Protein AF-A0A821JH20-F1 (afdb_monomer_lite)

pLDDT: mean 72.71, std 26.84, range [25.08, 98.56]

Sequence (263 aa):
MSEASHIVLSDMNLFISTYPSYTRKHRQYIVHVQWFWECLCLMGKADESIYTVNLASNQSTTSDSSLLLQSPSTHSESPLLDSSINTTVKRKRRQKHSYINEQQIDPIQNSKRFNSSMNENENLSDENIIVEKSQNIKKDNKYLIGMELRETERNYVTMLSNIIRIFKTEMEKDDRRNGPILTKVESTQIFGNIEEIYHLHLLIAEQLDRAITEDECIGSVFLTNSVELLRVYQPYTKFYDKTIEAVHTLEKNNSRFYAYLKV

Radius of gyration: 29.81 Å; chains: 1; bounding box: 54×60×84 Å

Organism: NCBI:txid392032

Structure (mmCIF, N/CA/C/O backbone):
data_AF-A0A821JH20-F1
#
_entry.id   AF-A0A821JH20-F1
#
loop_
_atom_site.group_PDB
_atom_site.id
_atom_site.type_symbol
_atom_site.label_atom_id
_atom_site.label_alt_id
_atom_site.label_comp_id
_atom_site.label_asym_id
_atom_site.label_entity_id
_atom_site.label_seq_id
_atom_site.pdbx_PDB_ins_code
_atom_site.Cartn_x
_atom_site.Cartn_y
_atom_site.Cartn_z
_atom_site.occupancy
_atom_site.B_iso_or_equiv
_atom_site.auth_seq_id
_atom_site.auth_comp_id
_atom_site.auth_asym_id
_atom_site.auth_atom_id
_atom_site.pdbx_PDB_model_num
ATOM 1 N N . MET A 1 1 ? 29.660 9.691 -36.224 1.00 44.94 1 MET A N 1
ATOM 2 C CA . MET A 1 1 ? 29.263 9.590 -34.803 1.00 44.94 1 MET A CA 1
ATOM 3 C C . MET A 1 1 ? 27.749 9.665 -34.763 1.00 44.94 1 MET A C 1
ATOM 5 O O . MET A 1 1 ? 27.212 10.615 -35.313 1.00 44.94 1 MET A O 1
ATOM 9 N N . SER A 1 2 ? 27.062 8.644 -34.249 1.00 51.59 2 SER A N 1
ATOM 10 C CA . SER A 1 2 ? 25.598 8.653 -34.147 1.00 51.59 2 SER A CA 1
ATOM 11 C C . SER A 1 2 ? 25.166 9.758 -33.186 1.00 51.59 2 SER A C 1
ATOM 13 O O . SER A 1 2 ? 25.549 9.738 -32.016 1.00 51.59 2 SER A O 1
ATOM 15 N N . GLU A 1 3 ? 24.415 10.740 -33.673 1.00 77.62 3 GLU A N 1
ATOM 16 C CA . GLU A 1 3 ? 23.862 11.782 -32.811 1.00 77.62 3 GLU A CA 1
ATOM 17 C C . GLU A 1 3 ? 22.754 11.192 -31.927 1.00 77.62 3 GLU A C 1
ATOM 19 O O . GLU A 1 3 ? 21.918 10.419 -32.398 1.00 77.62 3 GLU A O 1
ATOM 24 N N . ALA A 1 4 ? 22.762 11.522 -30.633 1.00 81.81 4 ALA A N 1
ATOM 25 C CA . ALA A 1 4 ? 21.738 11.068 -29.696 1.00 81.81 4 ALA A CA 1
ATOM 26 C C . ALA A 1 4 ? 20.380 11.689 -30.054 1.00 81.81 4 ALA A C 1
ATOM 28 O O . ALA A 1 4 ? 20.291 12.908 -30.216 1.00 81.81 4 ALA A O 1
ATOM 29 N N . SER A 1 5 ? 19.338 10.860 -30.158 1.00 86.69 5 SER A N 1
ATOM 30 C CA . SER A 1 5 ? 17.975 11.288 -30.505 1.00 86.69 5 SER A CA 1
ATOM 31 C C . SER A 1 5 ? 17.181 11.823 -29.308 1.00 86.69 5 SER A C 1
ATOM 33 O O . SER A 1 5 ? 16.354 12.717 -29.480 1.00 86.69 5 SER A O 1
ATOM 35 N N . HIS A 1 6 ? 17.449 11.307 -28.104 1.00 88.81 6 HIS A N 1
ATOM 36 C CA . HIS A 1 6 ? 16.759 11.676 -26.867 1.00 88.81 6 HIS A CA 1
ATOM 37 C C . HIS A 1 6 ? 17.765 12.014 -25.773 1.00 88.81 6 HIS A C 1
ATOM 39 O O . HIS A 1 6 ? 18.779 11.333 -25.610 1.00 88.81 6 HIS A O 1
ATOM 45 N N . ILE A 1 7 ? 17.446 13.046 -25.004 1.00 89.00 7 ILE A N 1
ATOM 46 C CA . ILE A 1 7 ? 18.117 13.408 -23.763 1.00 89.00 7 ILE A CA 1
ATOM 47 C C . ILE A 1 7 ? 17.068 13.332 -22.666 1.00 89.00 7 ILE A C 1
ATOM 49 O O . ILE A 1 7 ? 16.057 14.033 -22.713 1.00 89.00 7 ILE A O 1
ATOM 53 N N . VAL A 1 8 ? 17.320 12.458 -21.700 1.00 90.56 8 VAL A N 1
ATOM 54 C CA . VAL A 1 8 ? 16.418 12.183 -20.586 1.00 90.56 8 VAL A CA 1
ATOM 55 C C . VAL A 1 8 ? 16.965 12.881 -19.347 1.00 90.56 8 VAL A C 1
ATOM 57 O O . VAL A 1 8 ? 18.108 12.639 -18.961 1.00 90.56 8 VAL A O 1
ATOM 60 N N . LEU A 1 9 ? 16.168 13.759 -18.743 1.00 89.25 9 LEU A N 1
ATOM 61 C CA . LEU A 1 9 ? 16.577 14.587 -17.610 1.00 89.25 9 LEU A CA 1
ATOM 62 C C . LEU A 1 9 ? 15.761 14.255 -16.361 1.00 89.25 9 LEU A C 1
ATOM 64 O O . LEU A 1 9 ? 14.533 14.300 -16.392 1.00 89.25 9 LEU A O 1
ATOM 68 N N . SER A 1 10 ? 16.450 13.978 -15.253 1.00 86.44 10 SER A N 1
ATOM 69 C CA . SER A 1 10 ? 15.815 13.841 -13.933 1.00 86.44 10 SER A CA 1
ATOM 70 C C . SER A 1 10 ? 15.621 15.188 -13.236 1.00 86.44 10 SER A C 1
ATOM 72 O O . SER A 1 10 ? 14.650 15.368 -12.516 1.00 86.44 10 SER A O 1
ATOM 74 N N . ASP A 1 11 ? 16.541 16.133 -13.446 1.00 83.88 11 ASP A N 1
ATOM 75 C CA . ASP A 1 11 ? 16.467 17.490 -12.900 1.00 83.88 11 ASP A CA 1
ATOM 76 C C . ASP A 1 11 ? 16.938 18.489 -13.961 1.00 83.88 11 ASP A C 1
ATOM 78 O O . ASP A 1 11 ? 18.091 18.474 -14.407 1.00 83.88 11 ASP A O 1
ATOM 82 N N . MET A 1 12 ? 16.019 19.355 -14.383 1.00 80.25 12 MET A N 1
ATOM 83 C CA . MET A 1 12 ? 16.283 20.371 -15.394 1.00 80.25 12 MET A CA 1
ATOM 84 C C . MET A 1 12 ? 17.193 21.491 -14.873 1.00 80.25 12 MET A C 1
ATOM 86 O O . MET A 1 12 ? 18.070 21.951 -15.604 1.00 80.25 12 MET A O 1
ATOM 90 N N . ASN A 1 13 ? 17.044 21.900 -13.614 1.00 81.25 13 ASN A N 1
ATOM 91 C CA . ASN A 1 13 ? 17.833 22.987 -13.035 1.00 81.25 13 ASN A CA 1
ATOM 92 C C . ASN A 1 13 ? 19.300 22.571 -12.889 1.00 81.25 13 ASN A C 1
ATOM 94 O O . ASN A 1 13 ? 20.218 23.326 -13.230 1.00 81.25 13 ASN A O 1
ATOM 98 N N . LEU A 1 14 ? 19.528 21.330 -12.449 1.00 82.69 14 LEU A N 1
ATOM 99 C CA . LEU A 1 14 ? 20.868 20.754 -12.398 1.00 82.69 14 LEU A CA 1
ATOM 100 C C . LEU A 1 14 ? 21.495 20.682 -13.796 1.00 82.69 14 LEU A C 1
ATOM 102 O O . LEU A 1 14 ? 22.663 21.033 -13.968 1.00 82.69 14 LEU A O 1
ATOM 106 N N . PHE A 1 15 ? 20.720 20.290 -14.809 1.00 83.31 15 PHE A N 1
ATOM 107 C CA . PHE A 1 15 ? 21.207 20.223 -16.184 1.00 83.31 15 PHE A CA 1
ATOM 108 C C . PHE A 1 15 ? 21.620 21.600 -16.726 1.00 83.31 15 PHE A C 1
ATOM 110 O O . PHE A 1 15 ? 22.724 21.733 -17.252 1.00 83.31 15 PHE A O 1
ATOM 117 N N . ILE A 1 16 ? 20.786 22.631 -16.545 1.00 81.12 16 ILE A N 1
ATOM 118 C CA . ILE A 1 16 ? 21.079 24.001 -17.005 1.00 81.12 16 ILE A CA 1
ATOM 119 C C . ILE A 1 16 ? 22.314 24.571 -16.301 1.00 81.12 16 ILE A C 1
ATOM 121 O O . ILE A 1 16 ? 23.163 25.178 -16.949 1.00 81.12 16 ILE A O 1
ATOM 125 N N . SER A 1 17 ? 22.445 24.362 -14.988 1.00 81.19 17 SER A N 1
ATOM 126 C CA . SER A 1 17 ? 23.606 24.854 -14.232 1.00 81.19 17 SER A CA 1
ATOM 127 C C . SER A 1 17 ? 24.916 24.155 -14.613 1.00 81.19 17 SER A C 1
ATOM 129 O O . SER A 1 17 ? 25.962 24.798 -14.660 1.00 81.19 17 SER A O 1
ATOM 131 N N . THR A 1 18 ? 24.864 22.856 -14.920 1.00 85.06 18 THR A N 1
ATOM 132 C CA . THR A 1 18 ? 26.045 22.062 -15.295 1.00 85.06 18 THR A CA 1
ATOM 133 C C . THR A 1 18 ? 26.455 22.308 -16.747 1.00 85.06 18 THR A C 1
ATOM 135 O O . THR A 1 18 ? 27.644 22.327 -17.065 1.00 85.06 18 THR A O 1
ATOM 138 N N . TYR A 1 19 ? 25.479 22.530 -17.632 1.00 80.25 19 TYR A N 1
ATOM 139 C CA . TYR A 1 19 ? 25.690 22.739 -19.064 1.00 80.25 19 TYR A CA 1
ATOM 140 C C . TYR A 1 19 ? 25.032 24.039 -19.563 1.00 80.25 19 TYR A C 1
ATOM 142 O O . TYR A 1 19 ? 24.164 24.001 -20.438 1.00 80.25 19 TYR A O 1
ATOM 150 N N . PRO A 1 20 ? 25.470 25.215 -19.076 1.00 75.19 20 PRO A N 1
ATOM 151 C CA . PRO A 1 20 ? 24.836 26.498 -19.395 1.00 75.19 20 PRO A CA 1
ATOM 152 C C . PRO A 1 20 ? 24.983 26.905 -20.868 1.00 75.19 20 PRO A C 1
ATOM 154 O O . PRO A 1 20 ? 24.200 27.700 -21.377 1.00 75.19 20 PRO A O 1
ATOM 157 N N . SER A 1 21 ? 25.973 26.353 -21.575 1.00 76.25 21 SER A N 1
ATOM 158 C CA . SER A 1 21 ? 26.215 26.601 -23.004 1.00 76.25 21 SER A CA 1
ATOM 159 C C . SER A 1 21 ? 25.573 25.556 -23.923 1.00 76.25 21 SER A C 1
ATOM 161 O O . SER A 1 21 ? 25.850 25.540 -25.124 1.00 76.25 21 SER A O 1
ATOM 163 N N . TYR A 1 22 ? 24.756 24.649 -23.382 1.00 78.88 22 TYR A N 1
ATOM 164 C CA . TYR A 1 22 ? 24.116 23.615 -24.181 1.00 78.88 22 TYR A CA 1
ATOM 165 C C . TYR A 1 22 ? 23.097 24.226 -25.148 1.00 78.88 22 TYR A C 1
ATOM 167 O O . TYR A 1 22 ? 22.112 24.841 -24.743 1.00 78.88 22 TYR A O 1
ATOM 175 N N . THR A 1 23 ? 23.312 24.013 -26.445 1.00 72.44 23 THR A N 1
ATOM 176 C CA . THR A 1 23 ? 22.368 24.389 -27.498 1.00 72.44 23 THR A CA 1
ATOM 177 C C . THR A 1 23 ? 21.709 23.135 -28.054 1.00 72.44 23 THR A C 1
ATOM 179 O O . THR A 1 23 ? 22.373 22.176 -28.449 1.00 72.44 23 THR A O 1
ATOM 182 N N . ARG A 1 24 ? 20.372 23.126 -28.062 1.00 74.25 24 ARG A N 1
ATOM 183 C CA . ARG A 1 24 ? 19.587 22.007 -28.589 1.00 74.25 24 ARG A CA 1
ATOM 184 C C . ARG A 1 24 ? 19.886 21.840 -30.080 1.00 74.25 24 ARG A C 1
ATOM 186 O O . ARG A 1 24 ? 19.629 22.755 -30.860 1.00 74.25 24 ARG A O 1
ATOM 193 N N . LYS A 1 25 ? 20.368 20.664 -30.489 1.00 76.19 25 LYS A N 1
ATOM 194 C CA . LYS A 1 25 ? 20.531 20.347 -31.913 1.00 76.19 25 LYS A CA 1
ATOM 195 C C . LYS A 1 25 ? 19.178 20.051 -32.566 1.00 76.19 25 LYS A C 1
ATOM 197 O O . LYS A 1 25 ? 18.238 19.587 -31.914 1.00 76.19 25 LYS A O 1
ATOM 202 N N . HIS A 1 26 ? 19.083 20.276 -33.876 1.00 64.38 26 HIS A N 1
ATOM 203 C CA . HIS A 1 26 ? 17.888 19.938 -34.648 1.00 64.38 26 HIS A CA 1
ATOM 204 C C . HIS A 1 26 ? 17.605 18.426 -34.563 1.00 64.38 26 HIS A C 1
ATOM 206 O O . HIS A 1 26 ? 18.501 17.619 -34.789 1.00 64.38 26 HIS A O 1
ATOM 212 N N . ARG A 1 27 ? 16.346 18.055 -34.274 1.00 77.06 27 ARG A N 1
ATOM 213 C CA . ARG A 1 27 ? 15.830 16.671 -34.114 1.00 77.06 27 ARG A CA 1
ATOM 214 C C . ARG A 1 27 ? 16.112 15.971 -32.770 1.00 77.06 27 ARG A C 1
ATOM 216 O O . ARG A 1 27 ? 15.860 14.775 -32.675 1.00 77.06 27 ARG A O 1
ATOM 223 N N . GLN A 1 28 ? 16.574 16.683 -31.737 1.00 82.94 28 GLN A N 1
ATOM 224 C CA . GLN A 1 28 ? 16.746 16.109 -30.393 1.00 82.94 28 GLN A CA 1
ATOM 225 C C . GLN A 1 28 ? 15.552 16.374 -29.471 1.00 82.94 28 GLN A C 1
ATOM 227 O O . GLN A 1 28 ? 15.190 17.530 -29.224 1.00 82.94 28 GLN A O 1
ATOM 232 N N . TYR A 1 29 ? 15.002 15.308 -28.890 1.00 84.94 29 TYR A N 1
ATOM 233 C CA . TYR A 1 29 ? 13.992 15.399 -27.838 1.00 84.94 29 TYR A CA 1
ATOM 234 C C . TYR A 1 29 ? 14.664 15.571 -26.476 1.00 84.94 29 TYR A C 1
ATOM 236 O O . TYR A 1 29 ? 15.586 14.835 -26.133 1.00 84.94 29 TYR A O 1
ATOM 244 N N . ILE A 1 30 ? 14.204 16.558 -25.705 1.00 88.25 30 ILE A N 1
ATOM 245 C CA . ILE A 1 30 ? 14.610 16.747 -24.307 1.00 88.25 30 ILE A CA 1
ATOM 246 C C . ILE A 1 30 ? 13.373 16.443 -23.480 1.00 88.25 30 ILE A C 1
ATOM 248 O O . ILE A 1 30 ? 12.390 17.183 -23.563 1.00 88.25 30 ILE A O 1
ATOM 252 N N . VAL A 1 31 ? 13.416 15.330 -22.761 1.00 91.12 31 VAL A N 1
ATOM 253 C CA . VAL A 1 31 ? 12.265 14.773 -22.054 1.00 91.12 31 VAL A CA 1
ATOM 254 C C . VAL A 1 31 ? 12.595 14.535 -20.589 1.00 91.12 31 VAL A C 1
ATOM 256 O O . VAL A 1 31 ? 13.748 14.297 -20.221 1.00 91.12 31 VAL A O 1
ATOM 259 N N . HIS A 1 32 ? 11.573 14.601 -19.748 1.00 90.75 32 HIS A N 1
ATOM 260 C CA . HIS A 1 32 ? 11.668 14.250 -18.341 1.00 90.75 32 HIS A CA 1
ATOM 261 C C . HIS A 1 32 ? 11.923 12.744 -18.168 1.00 90.75 32 HIS A C 1
ATOM 263 O O . HIS A 1 32 ? 11.476 11.936 -18.985 1.00 90.75 32 HIS A O 1
ATOM 269 N N . VAL A 1 33 ? 12.595 12.347 -17.082 1.00 91.88 33 VAL A N 1
ATOM 270 C CA . VAL A 1 33 ? 12.916 10.938 -16.776 1.00 91.88 33 VAL A CA 1
ATOM 271 C C . VAL A 1 33 ? 11.692 10.025 -16.716 1.00 91.88 33 VAL A C 1
ATOM 273 O O . VAL A 1 33 ? 11.792 8.845 -17.043 1.00 91.88 33 VAL A O 1
ATOM 276 N N . GLN A 1 34 ? 10.519 10.584 -16.426 1.00 89.75 34 GLN A N 1
ATOM 277 C CA . GLN A 1 34 ? 9.249 9.858 -16.472 1.00 89.75 34 GLN A CA 1
ATOM 278 C C . GLN A 1 34 ? 8.973 9.219 -17.838 1.00 89.75 34 GLN A C 1
ATOM 280 O O . GLN A 1 34 ? 8.488 8.096 -17.890 1.00 89.75 34 GLN A O 1
ATOM 285 N N . TRP A 1 35 ? 9.358 9.873 -18.941 1.00 92.38 35 TRP A N 1
ATOM 286 C CA . TRP A 1 35 ? 9.208 9.305 -20.284 1.00 92.38 35 TRP A CA 1
ATOM 287 C C . TRP A 1 35 ? 9.922 7.959 -20.417 1.00 92.38 35 TRP A C 1
ATOM 289 O O . TRP A 1 35 ? 9.401 7.020 -21.018 1.00 92.38 35 TRP A O 1
ATOM 299 N N . PHE A 1 36 ? 11.119 7.856 -19.837 1.00 92.38 36 PHE A N 1
ATOM 300 C CA . PHE A 1 36 ? 11.912 6.636 -19.880 1.00 92.38 36 PHE A CA 1
ATOM 301 C C . PHE A 1 36 ? 11.254 5.507 -19.079 1.00 92.38 36 PHE A C 1
ATOM 303 O O . PHE A 1 36 ? 11.150 4.387 -19.583 1.00 92.38 36 PHE A O 1
ATOM 310 N N . TRP A 1 37 ? 10.774 5.797 -17.865 1.00 91.88 37 TRP A N 1
ATOM 311 C CA . TRP A 1 37 ? 10.076 4.800 -17.050 1.00 91.88 37 TRP A CA 1
ATOM 312 C C . TRP A 1 37 ? 8.772 4.347 -17.699 1.00 91.88 37 TRP A C 1
ATOM 314 O O . TRP A 1 37 ? 8.493 3.153 -17.733 1.00 91.88 37 TRP A O 1
ATOM 324 N N . GLU A 1 38 ? 8.033 5.255 -18.324 1.00 88.06 38 GLU A N 1
ATOM 325 C CA . GLU A 1 38 ? 6.802 4.915 -19.037 1.00 88.06 38 GLU A CA 1
ATOM 326 C C . GLU A 1 38 ? 7.064 4.039 -20.263 1.00 88.06 38 GLU A C 1
ATOM 328 O O . GLU A 1 38 ? 6.361 3.051 -20.483 1.00 88.06 38 GLU A O 1
ATOM 333 N N . CYS A 1 39 ? 8.142 4.302 -21.009 1.00 89.38 39 CYS A N 1
ATOM 334 C CA . CYS A 1 39 ? 8.563 3.412 -22.093 1.00 89.38 39 CYS A CA 1
ATOM 335 C C . CYS A 1 39 ? 8.861 1.989 -21.590 1.00 89.38 39 CYS A C 1
ATOM 337 O O . CYS A 1 39 ? 8.499 1.001 -22.237 1.00 89.38 39 CYS A O 1
ATOM 339 N N . LEU A 1 40 ? 9.505 1.869 -20.423 1.00 87.12 40 LEU A N 1
ATOM 340 C CA . LEU A 1 40 ? 9.775 0.576 -19.799 1.00 87.12 40 LEU A CA 1
ATOM 341 C C . LEU A 1 40 ? 8.492 -0.095 -19.293 1.00 87.12 40 LEU A C 1
ATOM 343 O O . LEU A 1 40 ? 8.281 -1.270 -19.570 1.00 87.12 40 LEU A O 1
ATOM 347 N N . CYS A 1 41 ? 7.595 0.623 -18.621 1.00 83.88 41 CYS A N 1
ATOM 348 C CA . CYS A 1 41 ? 6.311 0.085 -18.160 1.00 83.88 41 CYS A CA 1
ATOM 349 C C . CYS A 1 41 ? 5.457 -0.462 -19.313 1.00 83.88 41 CYS A C 1
ATOM 351 O O . CYS A 1 41 ? 4.896 -1.563 -19.215 1.00 83.88 41 CYS A O 1
ATOM 353 N N . LEU A 1 42 ? 5.383 0.306 -20.405 1.00 83.38 42 LEU A N 1
ATOM 354 C CA . LEU A 1 42 ? 4.612 -0.004 -21.608 1.00 83.38 42 LEU A CA 1
ATOM 355 C C . LEU A 1 42 ? 5.303 -1.009 -22.533 1.00 83.38 42 LEU A C 1
ATOM 357 O O . LEU A 1 42 ? 4.667 -1.464 -23.479 1.00 83.38 42 LEU A O 1
ATOM 361 N N . MET A 1 43 ? 6.585 -1.330 -22.303 1.00 82.38 43 MET A N 1
ATOM 362 C CA . MET A 1 43 ? 7.413 -2.107 -23.239 1.00 82.38 43 MET A CA 1
ATOM 363 C C . MET A 1 43 ? 7.282 -1.584 -24.677 1.00 82.38 43 MET A C 1
ATOM 365 O O . MET A 1 43 ? 7.099 -2.332 -25.641 1.00 82.38 43 MET A O 1
ATOM 369 N N . GLY A 1 44 ? 7.336 -0.260 -24.805 1.00 85.50 44 GLY A N 1
ATOM 370 C CA . GLY A 1 44 ? 7.027 0.455 -26.030 1.00 85.50 44 GLY A CA 1
ATOM 371 C C . GLY A 1 44 ? 7.471 1.907 -25.961 1.00 85.50 44 GLY A C 1
ATOM 372 O O . GLY A 1 44 ? 8.060 2.352 -24.982 1.00 85.50 44 GLY A O 1
ATOM 373 N N . LYS A 1 45 ? 7.210 2.654 -27.031 1.00 88.75 45 LYS A N 1
ATOM 374 C CA . LYS A 1 45 ? 7.565 4.068 -27.108 1.00 88.75 45 LYS A CA 1
ATOM 375 C C . LYS A 1 45 ? 6.408 4.924 -26.585 1.00 88.75 45 LYS A C 1
ATOM 377 O O . LYS A 1 45 ? 5.344 4.926 -27.200 1.00 88.75 45 LYS A O 1
ATOM 382 N N . ALA A 1 46 ? 6.627 5.633 -25.480 1.00 88.00 46 ALA A N 1
ATOM 383 C CA . ALA A 1 46 ? 5.706 6.647 -24.971 1.00 88.00 46 ALA A CA 1
ATOM 384 C C . ALA A 1 46 ? 5.792 7.932 -25.814 1.00 88.00 46 ALA A C 1
ATOM 386 O O . ALA A 1 46 ? 6.841 8.226 -26.392 1.00 88.00 46 ALA A O 1
ATOM 387 N N . ASP A 1 47 ? 4.700 8.696 -25.870 1.00 87.94 47 ASP A N 1
ATOM 388 C CA . ASP A 1 47 ? 4.648 9.979 -26.579 1.00 87.94 47 ASP A CA 1
ATOM 389 C C . ASP A 1 47 ? 5.570 11.000 -25.903 1.00 87.94 47 ASP A C 1
ATOM 391 O O . ASP A 1 47 ? 5.371 11.370 -24.747 1.00 87.94 47 ASP A O 1
ATOM 395 N N . GLU A 1 48 ? 6.595 11.455 -26.622 1.00 89.25 48 GLU A N 1
ATOM 396 C CA . GLU A 1 48 ? 7.569 12.415 -26.116 1.00 89.25 48 GLU A CA 1
ATOM 397 C C . GLU A 1 48 ? 6.940 13.755 -25.725 1.00 89.25 48 GLU A C 1
ATOM 399 O O . GLU A 1 48 ? 7.451 14.402 -24.810 1.00 89.25 48 GLU A O 1
ATOM 404 N N . SER A 1 49 ? 5.861 14.179 -26.396 1.00 86.56 49 SER A N 1
ATOM 405 C CA . SER A 1 49 ? 5.265 15.514 -26.241 1.00 86.56 49 SER A CA 1
ATOM 406 C C . SER A 1 49 ? 4.807 15.788 -24.805 1.00 86.56 49 SER A C 1
ATOM 408 O O . SER A 1 49 ? 5.089 16.863 -24.269 1.00 86.56 49 SER A O 1
ATOM 410 N N . ILE A 1 50 ? 4.223 14.776 -24.156 1.00 86.94 50 ILE A N 1
ATOM 411 C CA . ILE A 1 50 ? 3.707 14.806 -22.779 1.00 86.94 50 ILE A CA 1
ATOM 412 C C . ILE A 1 50 ? 4.822 15.078 -21.761 1.00 86.94 50 ILE A C 1
ATOM 414 O O . ILE A 1 50 ? 4.591 15.687 -20.720 1.00 86.94 50 ILE A O 1
ATOM 418 N N . TYR A 1 51 ? 6.047 14.660 -22.073 1.00 86.75 51 TYR A N 1
ATOM 419 C CA . TYR A 1 51 ? 7.185 14.728 -21.158 1.00 86.75 51 TYR A CA 1
ATOM 420 C C . TYR A 1 51 ? 8.232 15.749 -21.596 1.00 86.75 51 TYR A C 1
ATOM 422 O O . TYR A 1 51 ? 9.341 15.755 -21.056 1.00 86.75 51 TYR A O 1
ATOM 430 N N . THR A 1 52 ? 7.928 16.589 -22.589 1.00 85.00 52 THR A N 1
ATOM 431 C CA . THR A 1 52 ? 8.881 17.589 -23.069 1.00 85.00 52 THR A CA 1
ATOM 432 C C . THR A 1 52 ? 9.210 18.611 -21.991 1.00 85.00 52 THR A C 1
ATOM 434 O O . THR A 1 52 ? 8.341 19.160 -21.318 1.00 85.00 52 THR A O 1
ATOM 437 N N . VAL A 1 53 ? 10.503 18.898 -21.854 1.00 79.19 53 VAL A N 1
ATOM 438 C CA . VAL A 1 53 ? 10.993 19.940 -20.954 1.00 79.19 53 VAL A CA 1
ATOM 439 C C . VAL A 1 53 ? 11.377 21.153 -21.792 1.00 79.19 53 VAL A C 1
ATOM 441 O O . VAL A 1 53 ? 12.260 21.078 -22.654 1.00 79.19 53 VAL A O 1
ATOM 444 N N . ASN A 1 54 ? 10.699 22.276 -21.556 1.00 74.19 54 ASN A N 1
ATOM 445 C CA . ASN A 1 54 ? 10.986 23.530 -22.241 1.00 74.19 54 ASN A CA 1
ATOM 446 C C . ASN A 1 54 ? 12.295 24.113 -21.715 1.00 74.19 54 ASN A C 1
ATOM 448 O O . ASN A 1 54 ? 12.347 24.690 -20.633 1.00 74.19 54 ASN A O 1
ATOM 452 N N . LEU A 1 55 ? 13.363 23.976 -22.497 1.00 66.81 55 LEU A N 1
ATOM 453 C CA . LEU A 1 55 ? 14.589 24.724 -22.268 1.00 66.81 55 LEU A CA 1
ATOM 454 C C . LEU A 1 55 ? 14.279 26.176 -22.645 1.00 66.81 55 LEU A C 1
ATOM 456 O O . LEU A 1 55 ? 14.106 26.463 -23.829 1.00 66.81 55 LEU A O 1
ATOM 460 N N . ALA A 1 56 ? 14.121 27.062 -21.657 1.00 55.28 56 ALA A N 1
ATOM 461 C CA . ALA A 1 56 ? 13.911 28.481 -21.913 1.00 55.28 56 ALA A CA 1
ATOM 462 C C . ALA A 1 56 ? 15.056 28.976 -22.805 1.00 55.28 56 ALA A C 1
ATOM 464 O O . ALA A 1 56 ? 16.206 29.082 -22.381 1.00 55.28 56 ALA A O 1
ATOM 465 N N . SER A 1 57 ? 14.761 29.210 -24.080 1.00 44.66 57 SER A N 1
ATOM 466 C CA . SER A 1 57 ? 15.684 29.886 -24.971 1.00 44.66 57 SER A CA 1
ATOM 467 C C . SER A 1 57 ? 15.845 31.296 -24.424 1.00 44.66 57 SER A C 1
ATOM 469 O O . SER A 1 57 ? 14.863 32.035 -24.390 1.00 44.66 57 SER A O 1
ATOM 471 N N . ASN A 1 58 ? 17.052 31.669 -24.000 1.00 39.84 58 ASN A N 1
ATOM 472 C CA . ASN A 1 58 ? 17.397 33.064 -23.750 1.00 39.84 58 ASN A CA 1
ATOM 473 C C . ASN A 1 58 ? 17.240 33.845 -25.064 1.00 39.84 58 ASN A C 1
ATOM 475 O O . ASN A 1 58 ? 18.189 34.008 -25.825 1.00 39.84 58 ASN A O 1
ATOM 479 N N . GLN A 1 59 ? 16.024 34.301 -25.344 1.00 36.03 59 GLN A N 1
ATOM 480 C CA . GLN A 1 59 ? 15.759 35.427 -26.217 1.00 36.03 59 GLN A CA 1
ATOM 481 C C . GLN A 1 59 ? 15.377 36.574 -25.296 1.00 36.03 59 GLN A C 1
ATOM 483 O O . GLN A 1 59 ? 14.286 36.630 -24.735 1.00 36.03 59 GLN A O 1
ATOM 488 N N . SER A 1 60 ? 16.334 37.468 -25.088 1.00 38.53 60 SER A N 1
ATOM 489 C CA . SER A 1 60 ? 16.093 38.770 -24.499 1.00 38.53 60 SER A CA 1
ATOM 490 C C . SER A 1 60 ? 15.210 39.584 -25.444 1.00 38.53 60 SER A C 1
ATOM 492 O O . SER A 1 60 ? 15.725 40.242 -26.343 1.00 38.53 60 SER A O 1
ATOM 494 N N . THR A 1 61 ? 13.902 39.575 -25.216 1.00 32.09 61 THR A N 1
ATOM 495 C CA . THR A 1 61 ? 13.042 40.728 -25.488 1.00 32.09 61 THR A CA 1
ATOM 496 C C . THR A 1 61 ? 11.988 40.805 -24.399 1.00 32.09 61 THR A C 1
ATOM 498 O O . THR A 1 61 ? 11.202 39.885 -24.197 1.00 32.09 61 THR A O 1
ATOM 501 N N . THR A 1 62 ? 12.042 41.919 -23.684 1.00 39.81 62 THR A N 1
ATOM 502 C CA . THR A 1 62 ? 11.043 42.457 -22.766 1.00 39.81 62 THR A CA 1
ATOM 503 C C . THR A 1 62 ? 9.609 42.156 -23.199 1.00 39.81 62 THR A C 1
ATOM 505 O O . THR A 1 62 ? 9.261 42.452 -24.341 1.00 39.81 62 THR A O 1
ATOM 508 N N . SER A 1 63 ? 8.804 41.615 -22.283 1.00 34.34 63 SER A N 1
ATOM 509 C CA . SER A 1 63 ? 7.461 42.101 -21.931 1.00 34.34 63 SER A CA 1
ATOM 510 C C . SER A 1 63 ? 6.795 41.125 -20.967 1.00 34.34 63 SER A C 1
ATOM 512 O O . SER A 1 63 ? 6.791 39.917 -21.193 1.00 34.34 63 SER A O 1
ATOM 514 N N . ASP A 1 64 ? 6.246 41.687 -19.893 1.00 41.44 64 ASP A N 1
ATOM 515 C CA . ASP A 1 64 ? 5.421 41.037 -18.881 1.00 41.44 64 ASP A CA 1
ATOM 516 C C . ASP A 1 64 ? 4.411 40.046 -19.461 1.00 41.44 64 ASP A C 1
ATOM 518 O O . ASP A 1 64 ? 3.657 40.385 -20.372 1.00 41.44 64 ASP A O 1
ATOM 522 N N . SER A 1 65 ? 4.344 38.857 -18.859 1.00 35.31 65 SER A N 1
ATOM 523 C CA . SER A 1 65 ? 3.106 38.103 -18.619 1.00 35.31 65 SER A CA 1
ATOM 524 C C . SER A 1 65 ? 3.418 36.902 -17.732 1.00 35.31 65 SER A C 1
ATOM 526 O O . SER A 1 65 ? 3.893 35.858 -18.173 1.00 35.31 65 SER A O 1
ATOM 528 N N . SER A 1 66 ? 3.135 37.069 -16.447 1.00 48.38 66 SER A N 1
ATOM 529 C CA . SER A 1 66 ? 2.886 35.988 -15.503 1.00 48.38 66 SER A CA 1
ATOM 530 C C . SER A 1 66 ? 1.805 35.048 -16.043 1.00 48.38 66 SER A C 1
ATOM 532 O O . SER A 1 66 ? 0.658 35.478 -16.151 1.00 48.38 66 SER A O 1
ATOM 534 N N . LEU A 1 67 ? 2.120 33.781 -16.324 1.00 38.62 67 LEU A N 1
ATOM 535 C CA . LEU A 1 67 ? 1.099 32.742 -16.481 1.00 38.62 67 LEU A CA 1
ATOM 536 C C . LEU A 1 67 ? 1.546 31.436 -15.818 1.00 38.62 67 LEU A C 1
ATOM 538 O O . LEU A 1 67 ? 2.601 30.873 -16.101 1.00 38.62 67 LEU A O 1
ATOM 542 N N . LEU A 1 68 ? 0.703 31.024 -14.877 1.00 39.69 68 LEU A N 1
ATOM 543 C CA . LEU A 1 68 ? 0.754 29.817 -14.070 1.00 39.69 68 LEU A CA 1
ATOM 544 C C . LEU A 1 68 ? 0.798 28.563 -14.954 1.00 39.69 68 LEU A C 1
ATOM 546 O O . LEU A 1 68 ? 0.070 28.470 -15.941 1.00 39.69 68 LEU A O 1
ATOM 550 N N . LEU A 1 69 ? 1.603 27.573 -14.553 1.00 33.50 69 LEU A N 1
ATOM 551 C CA . LEU A 1 69 ? 1.473 26.208 -15.059 1.00 33.50 69 LEU A CA 1
ATOM 552 C C . LEU A 1 69 ? 0.090 25.683 -14.664 1.00 33.50 69 LEU A C 1
ATOM 554 O O . LEU A 1 69 ? -0.175 25.427 -13.491 1.00 33.50 69 LEU A O 1
ATOM 558 N N . GLN A 1 70 ? -0.777 25.520 -15.656 1.00 34.78 70 GLN A N 1
ATOM 559 C CA . GLN A 1 70 ? -2.017 24.777 -15.527 1.00 34.78 70 GLN A CA 1
ATOM 560 C C . GLN A 1 70 ? -1.799 23.415 -16.186 1.00 34.78 70 GLN A C 1
ATOM 562 O O . GLN A 1 70 ? -1.533 23.318 -17.384 1.00 34.78 70 GLN A O 1
ATOM 567 N N . SER A 1 71 ? -1.830 22.370 -15.367 1.00 36.22 71 SER A N 1
ATOM 568 C CA . SER A 1 71 ? -1.727 20.970 -15.775 1.00 36.22 71 SER A CA 1
ATOM 569 C C . SER A 1 71 ? -2.835 20.618 -16.781 1.00 36.22 71 SER A C 1
ATOM 571 O O . SER A 1 71 ? -3.977 21.040 -16.570 1.00 36.22 71 SER A O 1
ATOM 573 N N . PRO A 1 72 ? -2.575 19.816 -17.832 1.00 38.25 72 PRO A N 1
ATOM 574 C CA . PRO A 1 72 ? -3.648 19.311 -18.669 1.00 38.25 72 PRO A CA 1
ATOM 575 C C . PRO A 1 72 ? -4.402 18.212 -17.917 1.00 38.25 72 PRO A C 1
ATOM 577 O O . PRO A 1 72 ? -3.841 17.180 -17.552 1.00 38.25 72 PRO A O 1
ATOM 580 N N . SER A 1 73 ? -5.691 18.456 -17.692 1.00 29.95 73 SER A N 1
ATOM 581 C CA . SER A 1 73 ? -6.674 17.439 -17.344 1.00 29.95 73 SER A CA 1
ATOM 582 C C . SER A 1 73 ? -7.126 16.739 -18.625 1.00 29.95 73 SER A C 1
ATOM 584 O O . SER A 1 73 ? -7.590 17.376 -19.569 1.00 29.95 73 SER A O 1
ATOM 586 N N . THR A 1 74 ? -7.014 15.415 -18.663 1.00 31.88 74 THR A N 1
ATOM 587 C CA . THR A 1 74 ? -7.793 14.582 -19.585 1.00 31.88 74 THR A CA 1
ATOM 588 C C . THR A 1 74 ? -8.821 13.812 -18.772 1.00 31.88 74 THR A C 1
ATOM 590 O O . THR A 1 74 ? -8.479 13.092 -17.836 1.00 31.88 74 THR A O 1
ATOM 593 N N . HIS A 1 75 ? -10.085 14.022 -19.128 1.00 27.44 75 HIS A N 1
ATOM 594 C CA . HIS A 1 75 ? -11.283 13.474 -18.507 1.00 27.44 75 HIS A CA 1
ATOM 595 C C . HIS A 1 75 ? -11.252 11.947 -18.330 1.00 27.44 75 HIS A C 1
ATOM 597 O O . HIS A 1 75 ? -11.240 11.196 -19.300 1.00 27.44 75 HIS A O 1
ATOM 603 N N . SER A 1 76 ? -11.389 11.511 -17.079 1.00 31.81 76 SER A N 1
ATOM 604 C CA . SER A 1 76 ? -12.344 10.470 -16.684 1.00 31.81 76 SER A CA 1
ATOM 605 C C . SER A 1 76 ? -12.856 10.828 -15.280 1.00 31.81 76 SER A C 1
ATOM 607 O O . SER A 1 76 ? -12.073 11.120 -14.381 1.00 31.81 76 SER A O 1
ATOM 609 N N . GLU A 1 77 ? -14.173 10.963 -15.130 1.00 31.73 77 GLU A N 1
ATOM 610 C CA . GLU A 1 77 ? -14.830 11.477 -13.921 1.00 31.73 77 GLU A CA 1
ATOM 611 C C . GLU A 1 77 ? -14.799 10.474 -12.754 1.00 31.73 77 GLU A C 1
ATOM 613 O O . GLU A 1 77 ? -15.291 9.358 -12.904 1.00 31.73 77 GLU A O 1
ATOM 618 N N . SER A 1 78 ? -14.288 10.880 -11.579 1.00 33.53 78 SER A N 1
ATOM 619 C CA . SER A 1 78 ? -14.807 10.593 -10.212 1.00 33.53 78 SER A CA 1
ATOM 620 C C . SER A 1 78 ? -13.975 11.348 -9.137 1.00 33.53 78 SER A C 1
ATOM 622 O O . SER A 1 78 ? -12.880 11.811 -9.448 1.00 33.53 78 SER A O 1
ATOM 624 N N . PRO A 1 79 ? -14.496 11.587 -7.911 1.00 35.94 79 PRO A N 1
ATOM 625 C CA . PRO A 1 79 ? -14.362 12.878 -7.228 1.00 35.94 79 PRO A CA 1
ATOM 626 C C . PRO A 1 79 ? -13.091 13.084 -6.384 1.00 35.94 79 PRO A C 1
ATOM 628 O O . PRO A 1 79 ? -12.495 12.159 -5.837 1.00 35.94 79 PRO A O 1
ATOM 631 N N . LEU A 1 80 ? -12.754 14.371 -6.276 1.00 30.33 80 LEU A N 1
ATOM 632 C CA . LEU A 1 80 ? -11.644 15.023 -5.580 1.00 30.33 80 LEU A CA 1
ATOM 633 C C . LEU A 1 80 ? -11.608 14.773 -4.062 1.00 30.33 80 LEU A C 1
ATOM 635 O O . LEU A 1 80 ? -12.628 14.930 -3.395 1.00 30.33 80 LEU A O 1
ATOM 639 N N . LEU A 1 81 ? -10.402 14.595 -3.512 1.00 32.50 81 LEU A N 1
ATOM 640 C CA . LEU A 1 81 ? -9.892 15.487 -2.461 1.00 32.50 81 LEU A CA 1
ATOM 641 C C . LEU A 1 81 ? -8.359 15.418 -2.361 1.00 32.50 81 LEU A C 1
ATOM 643 O O . LEU A 1 81 ? -7.756 14.354 -2.248 1.00 32.50 81 LEU A O 1
ATOM 647 N N . ASP A 1 82 ? -7.777 16.608 -2.466 1.00 28.50 82 ASP A N 1
ATOM 648 C CA . ASP A 1 82 ? -6.370 16.984 -2.384 1.00 28.50 82 ASP A CA 1
ATOM 649 C C . ASP A 1 82 ? -5.897 16.983 -0.921 1.00 28.50 82 ASP A C 1
ATOM 651 O O . ASP A 1 82 ? -6.531 17.595 -0.061 1.00 28.50 82 ASP A O 1
ATOM 655 N N . SER A 1 83 ? -4.770 16.330 -0.636 1.00 30.12 83 SER A N 1
ATOM 656 C CA . SER A 1 83 ? -3.939 16.695 0.512 1.00 30.12 83 SER A CA 1
ATOM 657 C C . SER A 1 83 ? -2.482 16.328 0.241 1.00 30.12 83 SER A C 1
ATOM 659 O O . SER A 1 83 ? -2.088 15.160 0.236 1.00 30.12 83 SER A O 1
ATOM 661 N N . SER A 1 84 ? -1.682 17.366 0.025 1.00 31.56 84 SER A N 1
ATOM 662 C CA . SER A 1 84 ? -0.225 17.343 -0.058 1.00 31.56 84 SER A CA 1
ATOM 663 C C . SER A 1 84 ? 0.414 16.660 1.162 1.00 31.56 84 SER A C 1
ATOM 665 O O . SER A 1 84 ? 0.231 17.116 2.289 1.00 31.56 84 SER A O 1
ATOM 667 N N . ILE A 1 85 ? 1.234 15.625 0.949 1.00 33.03 85 ILE A N 1
ATOM 668 C CA . ILE A 1 85 ? 2.085 15.035 1.996 1.00 33.03 85 ILE A CA 1
ATOM 669 C C . ILE A 1 85 ? 3.553 15.300 1.652 1.00 33.03 85 ILE A C 1
ATOM 671 O O . ILE A 1 85 ? 4.182 14.582 0.880 1.00 33.03 85 ILE A O 1
ATOM 675 N N . ASN A 1 86 ? 4.116 16.334 2.278 1.00 29.94 86 ASN A N 1
ATOM 676 C CA . ASN A 1 86 ? 5.558 16.484 2.441 1.00 29.94 86 ASN A CA 1
ATOM 677 C C . ASN A 1 86 ? 5.981 15.731 3.708 1.00 29.94 86 ASN A C 1
ATOM 679 O O . ASN A 1 86 ? 5.780 16.226 4.814 1.00 29.94 86 ASN A O 1
ATOM 683 N N . THR A 1 87 ? 6.628 14.573 3.575 1.00 29.56 87 THR A N 1
ATOM 684 C CA . THR A 1 87 ? 7.337 13.929 4.695 1.00 29.56 87 THR A CA 1
ATOM 685 C C . THR A 1 87 ? 8.821 13.804 4.387 1.00 29.56 87 THR A C 1
ATOM 687 O O . THR A 1 87 ? 9.300 12.786 3.894 1.00 29.56 87 THR A O 1
ATOM 690 N N . THR A 1 88 ? 9.581 14.841 4.734 1.00 28.88 88 THR A N 1
ATOM 691 C CA . THR A 1 88 ? 11.035 14.755 4.897 1.00 28.88 88 THR A CA 1
ATOM 692 C C . THR A 1 88 ? 11.357 14.352 6.337 1.00 28.88 88 THR A C 1
ATOM 694 O O . THR A 1 88 ? 11.646 15.184 7.190 1.00 28.88 88 THR A O 1
ATOM 697 N N . VAL A 1 89 ? 11.346 13.049 6.635 1.00 29.91 89 VAL A N 1
ATOM 698 C CA . VAL A 1 89 ? 11.905 12.541 7.900 1.00 29.91 89 VAL A CA 1
ATOM 699 C C . VAL A 1 89 ? 13.335 12.066 7.657 1.00 29.91 89 VAL A C 1
ATOM 701 O O . VAL A 1 89 ? 13.590 10.942 7.228 1.00 29.91 89 VAL A O 1
ATOM 704 N N . LYS A 1 90 ? 14.297 12.942 7.969 1.00 29.16 90 LYS A N 1
ATOM 705 C CA . LYS A 1 90 ? 15.721 12.601 8.094 1.00 29.16 90 LYS A CA 1
ATOM 706 C C . LYS A 1 90 ? 15.907 11.625 9.265 1.00 29.16 90 LYS A C 1
ATOM 708 O O . LYS A 1 90 ? 15.991 12.043 10.418 1.00 29.16 90 LYS A O 1
ATOM 713 N N . ARG A 1 91 ? 16.017 10.320 8.995 1.00 31.19 91 ARG A N 1
ATOM 714 C CA . ARG A 1 91 ? 16.442 9.335 10.006 1.00 31.19 91 ARG A CA 1
ATOM 715 C C . ARG A 1 91 ? 17.966 9.363 10.165 1.00 31.19 91 ARG A C 1
ATOM 717 O O . ARG A 1 91 ? 18.717 8.880 9.322 1.00 31.19 91 ARG A O 1
ATOM 724 N N . LYS A 1 92 ? 18.421 9.942 11.280 1.00 27.81 92 LYS A N 1
ATOM 725 C CA . LYS A 1 92 ? 19.821 9.972 11.728 1.00 27.81 92 LYS A CA 1
ATOM 726 C C . LYS A 1 92 ? 20.232 8.580 12.228 1.00 27.81 92 LYS A C 1
ATOM 728 O O . LYS A 1 92 ? 19.841 8.160 13.313 1.00 27.81 92 LYS A O 1
ATOM 733 N N . ARG A 1 93 ? 21.035 7.871 11.430 1.00 28.80 93 ARG A N 1
ATOM 734 C CA . ARG A 1 93 ? 21.704 6.607 11.787 1.00 28.80 93 ARG A CA 1
ATOM 735 C C . ARG A 1 93 ? 22.654 6.858 12.971 1.00 28.80 93 ARG A C 1
ATOM 737 O O . ARG A 1 93 ? 23.658 7.544 12.799 1.00 28.80 93 ARG A O 1
ATOM 744 N N . ARG A 1 94 ? 22.362 6.332 14.167 1.00 30.00 94 ARG A N 1
ATOM 745 C CA . ARG A 1 94 ? 23.335 6.271 15.279 1.00 30.00 94 ARG A CA 1
ATOM 746 C C . ARG A 1 94 ? 23.961 4.880 15.316 1.00 30.00 94 ARG A C 1
ATOM 748 O O . ARG A 1 94 ? 23.258 3.879 15.401 1.00 30.00 94 ARG A O 1
ATOM 755 N N . GLN A 1 95 ? 25.283 4.854 15.182 1.00 30.78 95 GLN A N 1
ATOM 756 C CA . GLN A 1 95 ? 26.124 3.664 15.271 1.00 30.78 95 GLN A CA 1
ATOM 757 C C . GLN A 1 95 ? 26.244 3.169 16.721 1.00 30.78 95 GLN A C 1
ATOM 759 O O . GLN A 1 95 ? 26.073 3.931 17.673 1.00 30.78 95 GLN A O 1
ATOM 764 N N . LYS A 1 96 ? 26.529 1.872 16.841 1.00 27.22 96 LYS A N 1
ATOM 765 C CA . LYS A 1 96 ? 26.581 1.040 18.046 1.00 27.22 96 LYS A CA 1
ATOM 766 C C . LYS A 1 96 ? 28.047 0.814 18.449 1.00 27.22 96 LYS A C 1
ATOM 768 O O . LYS A 1 96 ? 28.840 0.469 17.584 1.00 27.22 96 LYS A O 1
ATOM 773 N N . HIS A 1 97 ? 28.366 0.966 19.733 1.00 28.14 97 HIS A N 1
ATOM 774 C CA . HIS A 1 97 ? 29.549 0.452 20.451 1.00 28.14 97 HIS A CA 1
ATOM 775 C C . HIS A 1 97 ? 29.250 0.537 21.966 1.00 28.14 97 HIS A C 1
ATOM 777 O O . HIS A 1 97 ? 28.370 1.288 22.370 1.00 28.14 97 HIS A O 1
ATOM 783 N N . SER A 1 98 ? 30.015 -0.105 22.843 1.00 26.16 98 SER A N 1
ATOM 784 C CA . SER A 1 98 ? 29.814 -1.441 23.427 1.00 26.16 98 SER A CA 1
ATOM 785 C C . SER A 1 98 ? 30.557 -1.494 24.788 1.00 26.16 98 SER A C 1
ATOM 787 O O . SER A 1 98 ? 31.657 -0.953 24.813 1.00 26.16 98 SER A O 1
ATOM 789 N N . TYR A 1 99 ? 30.011 -2.186 25.818 1.00 26.66 99 TYR A N 1
ATOM 790 C CA . TYR A 1 99 ? 30.644 -2.668 27.095 1.00 26.66 99 TYR A CA 1
ATOM 791 C C . TYR A 1 99 ? 31.030 -1.589 28.169 1.00 26.66 99 TYR A C 1
ATOM 793 O O . TYR A 1 99 ? 31.457 -0.518 27.768 1.00 26.66 99 TYR A O 1
ATOM 801 N N . ILE A 1 100 ? 30.940 -1.708 29.522 1.00 31.03 100 ILE A N 1
ATOM 802 C CA . ILE A 1 100 ? 30.745 -2.787 30.541 1.00 31.03 100 ILE A CA 1
ATOM 803 C C . ILE A 1 100 ? 30.439 -2.188 31.973 1.00 31.03 100 ILE A C 1
ATOM 805 O O . ILE A 1 100 ? 30.868 -1.068 32.236 1.00 31.03 100 ILE A O 1
ATOM 809 N N . ASN A 1 101 ? 29.777 -2.987 32.851 1.00 25.08 101 ASN A N 1
ATOM 810 C CA . ASN A 1 101 ? 29.675 -3.088 34.354 1.00 25.08 101 ASN A CA 1
ATOM 811 C C . ASN A 1 101 ? 29.049 -2.004 35.285 1.00 25.08 101 ASN A C 1
ATOM 813 O O . ASN A 1 101 ? 29.443 -0.848 35.248 1.00 25.08 101 ASN A O 1
ATOM 817 N N . GLU A 1 102 ? 27.965 -2.349 36.028 1.00 28.38 102 GLU A N 1
ATOM 818 C CA . GLU A 1 102 ? 27.835 -2.733 37.484 1.00 28.38 102 GLU A CA 1
ATOM 819 C C . GLU A 1 102 ? 27.860 -1.510 38.440 1.00 28.38 102 GLU A C 1
ATOM 821 O O . GLU A 1 102 ? 28.700 -0.647 38.261 1.00 28.38 102 GLU A O 1
ATOM 826 N N . GLN A 1 103 ? 27.018 -1.277 39.464 1.00 31.22 103 GLN A N 1
ATOM 827 C CA . GLN A 1 103 ? 26.224 -2.097 40.396 1.00 31.22 103 GLN A CA 1
ATOM 828 C C . GLN A 1 103 ? 25.223 -1.179 41.177 1.00 31.22 103 GLN A C 1
ATOM 830 O O . GLN A 1 103 ? 25.554 -0.038 41.476 1.00 31.22 103 GLN A O 1
ATOM 835 N N . GLN A 1 104 ? 24.064 -1.741 41.568 1.00 29.14 104 GLN A N 1
ATOM 836 C CA . GLN A 1 104 ? 23.317 -1.574 42.845 1.00 29.14 104 GLN A CA 1
ATOM 837 C C . GLN A 1 104 ? 22.469 -0.320 43.258 1.00 29.14 104 GLN A C 1
ATOM 839 O O . GLN A 1 104 ? 22.987 0.759 43.510 1.00 29.14 104 GLN A O 1
ATOM 844 N N . ILE A 1 105 ? 21.179 -0.632 43.544 1.00 32.31 105 ILE A N 1
ATOM 845 C CA . ILE A 1 105 ? 20.262 -0.200 44.646 1.00 32.31 105 ILE A CA 1
ATOM 846 C C . ILE A 1 105 ? 19.366 1.061 44.465 1.00 32.31 105 ILE A C 1
ATOM 848 O O . ILE A 1 105 ? 19.814 2.183 44.654 1.00 32.31 105 ILE A O 1
ATOM 852 N N . ASP A 1 106 ? 18.086 0.797 44.126 1.00 28.58 106 ASP A N 1
ATOM 853 C CA . ASP A 1 106 ? 16.751 1.217 44.659 1.00 28.58 106 ASP A CA 1
ATOM 854 C C . ASP A 1 106 ? 16.522 2.571 45.421 1.00 28.58 106 ASP A C 1
ATOM 856 O O . ASP A 1 106 ? 17.457 3.200 45.897 1.00 28.58 106 ASP A O 1
ATOM 860 N N . PRO A 1 107 ? 15.262 2.991 45.720 1.00 45.22 107 PRO A N 1
ATOM 861 C CA . PRO A 1 107 ? 14.238 3.509 44.801 1.00 45.22 107 PRO A CA 1
ATOM 862 C C . PRO A 1 107 ? 13.507 4.776 45.360 1.00 45.22 107 PRO A C 1
ATOM 864 O O . PRO A 1 107 ? 13.719 5.195 46.492 1.00 45.22 107 PRO A O 1
ATOM 867 N N . ILE A 1 108 ? 12.531 5.304 44.601 1.00 32.09 108 ILE A N 1
ATOM 868 C CA . ILE A 1 108 ? 11.461 6.248 45.026 1.00 32.09 108 ILE A CA 1
ATOM 869 C C . ILE A 1 108 ? 11.906 7.710 45.255 1.00 32.09 108 ILE A C 1
ATOM 871 O O . ILE A 1 108 ? 12.627 8.008 46.195 1.00 32.09 108 ILE A O 1
ATOM 875 N N . GLN A 1 109 ? 11.341 8.655 44.487 1.00 34.62 109 GLN A N 1
ATOM 876 C CA . GLN A 1 109 ? 10.531 9.755 45.044 1.00 34.62 109 GLN A CA 1
ATOM 877 C C . GLN A 1 109 ? 9.889 10.647 43.972 1.00 34.62 109 GLN A C 1
ATOM 879 O O . GLN A 1 109 ? 10.461 11.013 42.950 1.00 34.62 109 GLN A O 1
ATOM 884 N N . ASN A 1 110 ? 8.637 10.958 44.280 1.00 28.55 110 ASN A N 1
ATOM 885 C CA . ASN A 1 110 ? 7.685 11.801 43.588 1.00 28.55 110 ASN A CA 1
ATOM 886 C C . ASN A 1 110 ? 8.157 13.242 43.329 1.00 28.55 110 ASN A C 1
ATOM 888 O O . ASN A 1 110 ? 8.633 13.912 44.238 1.00 28.55 110 ASN A O 1
ATOM 892 N N . SER A 1 111 ? 7.697 13.750 42.180 1.00 34.00 111 SER A N 1
ATOM 893 C CA . SER A 1 111 ? 7.031 15.054 42.011 1.00 34.00 111 SER A CA 1
ATOM 894 C C . SER A 1 111 ? 7.860 16.345 42.037 1.00 34.00 111 SER A C 1
ATOM 896 O O . SER A 1 111 ? 8.759 16.538 42.847 1.00 34.00 111 SER A O 1
ATOM 898 N N . LYS A 1 112 ? 7.335 17.292 41.237 1.00 35.62 112 LYS A N 1
ATOM 899 C CA . LYS A 1 112 ? 7.548 18.751 41.186 1.00 35.62 112 LYS A CA 1
ATOM 900 C C . LYS A 1 112 ? 8.578 19.192 40.139 1.00 35.62 112 LYS A C 1
ATOM 902 O O . LYS A 1 112 ? 9.650 18.629 40.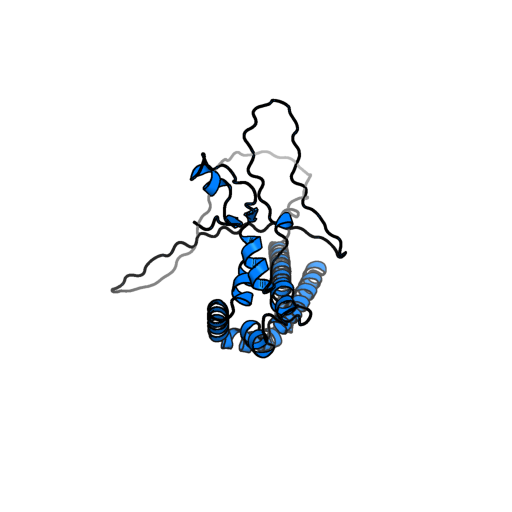042 1.00 35.62 112 LYS A O 1
ATOM 907 N N . ARG A 1 113 ? 8.346 20.233 39.341 1.00 32.16 113 ARG A N 1
ATOM 908 C CA . ARG A 1 113 ? 7.239 21.194 39.251 1.00 32.16 113 ARG A CA 1
ATOM 909 C C . ARG A 1 113 ? 7.449 21.981 37.958 1.00 32.16 113 ARG A C 1
ATOM 911 O O . ARG A 1 113 ? 8.554 22.443 37.694 1.00 32.16 113 ARG A O 1
ATOM 918 N N . PHE A 1 114 ? 6.365 22.197 37.226 1.00 35.91 114 PHE A N 1
ATOM 919 C CA . PHE A 1 114 ? 6.147 23.457 36.528 1.00 35.91 114 PHE A CA 1
ATOM 920 C C . PHE A 1 114 ? 6.031 24.544 37.606 1.00 35.91 114 PHE A C 1
ATOM 922 O O . PHE A 1 114 ? 5.259 24.359 38.545 1.00 35.91 114 PHE A O 1
ATOM 929 N N . ASN A 1 115 ? 6.773 25.642 37.490 1.00 34.00 115 ASN A N 1
ATOM 930 C CA . ASN A 1 115 ? 6.475 26.875 38.213 1.00 34.00 115 ASN A CA 1
ATOM 931 C C . ASN A 1 115 ? 6.571 28.039 37.226 1.00 34.00 115 ASN A C 1
ATOM 933 O O . ASN A 1 115 ? 7.651 28.390 36.756 1.00 34.00 115 ASN A O 1
ATOM 937 N N . SER A 1 116 ? 5.396 28.586 36.918 1.00 31.27 116 SER A N 1
ATOM 938 C CA . SER A 1 116 ? 5.203 29.906 36.330 1.00 31.27 116 SER A CA 1
ATOM 939 C C . SER A 1 116 ? 5.226 30.957 37.440 1.00 31.27 116 SER A C 1
ATOM 941 O O . SER A 1 116 ? 4.874 30.679 38.585 1.00 31.27 116 SER A O 1
ATOM 943 N N . SER A 1 117 ? 5.675 32.141 37.047 1.00 31.62 117 SER A N 1
ATOM 944 C CA . SER A 1 117 ? 6.013 33.321 37.838 1.00 31.62 117 SER A CA 1
ATOM 945 C C . SER A 1 117 ? 4.880 33.904 38.697 1.00 31.62 117 SER A C 1
ATOM 947 O O . SER A 1 117 ? 3.703 33.810 38.356 1.00 31.62 117 SER A O 1
ATOM 949 N N . MET A 1 118 ? 5.322 34.562 39.774 1.00 32.91 118 MET A N 1
ATOM 950 C CA . MET A 1 118 ? 4.631 35.424 40.744 1.00 32.91 118 MET A CA 1
ATOM 951 C C . MET A 1 118 ? 3.836 36.580 40.111 1.00 32.91 118 MET A C 1
ATOM 953 O O . MET A 1 118 ? 4.316 37.193 39.157 1.00 32.91 118 MET A O 1
ATOM 957 N N . ASN A 1 119 ? 2.702 36.959 40.718 1.00 35.66 119 ASN A N 1
ATOM 958 C CA . ASN A 1 119 ? 2.650 38.121 41.624 1.00 35.66 119 ASN A CA 1
ATOM 959 C C . ASN A 1 119 ? 1.326 38.205 42.406 1.00 35.66 119 ASN A C 1
ATOM 961 O O . ASN A 1 119 ? 0.251 37.933 41.876 1.00 35.66 119 ASN A O 1
ATOM 965 N N . GLU A 1 120 ? 1.460 38.594 43.672 1.00 37.56 120 GLU A N 1
ATOM 966 C CA . GLU A 1 120 ? 0.415 38.884 44.657 1.00 37.56 120 GLU A CA 1
ATOM 967 C C . GLU A 1 120 ? -0.098 40.326 44.501 1.00 37.56 120 GLU A C 1
ATOM 969 O O . GLU A 1 120 ? 0.652 41.200 44.061 1.00 37.56 120 GLU A O 1
ATOM 974 N N . ASN A 1 121 ? -1.360 40.578 44.873 1.00 35.53 121 ASN A N 1
ATOM 975 C CA . ASN A 1 121 ? -1.736 41.608 45.856 1.00 35.53 121 ASN A CA 1
ATOM 976 C C . ASN A 1 121 ? -3.251 41.615 46.128 1.00 35.53 121 ASN A C 1
ATOM 978 O O . ASN A 1 121 ? -4.065 41.241 45.287 1.00 35.53 121 ASN A O 1
ATOM 982 N N . GLU A 1 122 ? -3.575 41.998 47.359 1.00 36.44 122 GLU A N 1
ATOM 983 C CA . GLU A 1 122 ? -4.776 41.664 48.119 1.00 36.44 122 GLU A CA 1
ATOM 984 C C . GLU A 1 122 ? -5.955 42.661 48.011 1.00 36.44 122 GLU A C 1
ATOM 986 O O . GLU A 1 122 ? -5.767 43.839 47.721 1.00 36.44 122 GLU A O 1
ATOM 991 N N . ASN A 1 123 ? -7.128 42.154 48.431 1.00 34.72 123 ASN A N 1
ATOM 992 C CA . ASN A 1 123 ? -8.196 42.796 49.225 1.00 34.72 123 ASN A CA 1
ATOM 993 C C . ASN A 1 123 ? -9.074 43.914 48.609 1.00 34.72 123 ASN A C 1
ATOM 995 O O . ASN A 1 123 ? -8.634 45.044 48.435 1.00 34.72 123 ASN A O 1
ATOM 999 N N . LEU A 1 124 ? -10.385 43.646 48.460 1.00 29.19 124 LEU A N 1
ATOM 1000 C CA . LEU A 1 124 ? -11.481 44.136 49.333 1.00 29.19 124 LEU A CA 1
ATOM 1001 C C . LEU A 1 124 ? -12.874 43.792 48.743 1.00 29.19 124 LEU A C 1
ATOM 1003 O O . LEU A 1 124 ? -13.042 43.638 47.540 1.00 29.19 124 LEU A O 1
ATOM 1007 N N . SER A 1 125 ? -13.824 43.621 49.661 1.00 38.56 125 SER A N 1
ATOM 1008 C CA . SER A 1 125 ? -15.250 43.250 49.592 1.00 38.56 125 SER A CA 1
ATOM 1009 C C . SER A 1 125 ? -16.109 43.812 48.448 1.00 38.56 125 SER A C 1
ATOM 1011 O O . SER A 1 125 ? -15.997 44.988 48.133 1.00 38.56 125 SER A O 1
ATOM 1013 N N . ASP A 1 126 ? -17.038 43.000 47.919 1.00 33.81 126 ASP A N 1
ATOM 1014 C CA . ASP A 1 126 ? -18.496 43.239 47.994 1.00 33.81 126 ASP A CA 1
ATOM 1015 C C . ASP A 1 126 ? -19.306 42.183 47.213 1.00 33.81 126 ASP A C 1
ATOM 1017 O O . ASP A 1 126 ? -18.794 41.451 46.369 1.00 33.81 126 ASP A O 1
ATOM 1021 N N . GLU A 1 127 ? -20.571 42.052 47.605 1.00 39.56 127 GLU A N 1
ATOM 1022 C CA . GLU A 1 127 ? -21.520 41.010 47.227 1.00 39.56 127 GLU A CA 1
ATOM 1023 C C . GLU A 1 127 ? -21.804 40.834 45.724 1.00 39.56 127 GLU A C 1
ATOM 1025 O O . GLU A 1 127 ? -21.931 41.796 44.975 1.00 39.56 127 GLU A O 1
ATOM 1030 N N . ASN A 1 128 ? -22.125 39.575 45.392 1.00 44.09 128 ASN A N 1
ATOM 1031 C CA . ASN A 1 128 ? -22.960 39.106 44.282 1.00 44.09 128 ASN A CA 1
ATOM 1032 C C . ASN A 1 128 ? -22.457 39.345 42.844 1.00 44.09 128 ASN A C 1
ATOM 1034 O O . ASN A 1 128 ? -22.119 40.448 42.445 1.00 44.09 128 ASN A O 1
ATOM 1038 N N . ILE A 1 129 ? -22.611 38.282 42.036 1.00 43.31 129 ILE A N 1
ATOM 1039 C CA . ILE A 1 129 ? -22.581 38.201 40.559 1.00 43.31 129 ILE A CA 1
ATOM 1040 C C . ILE A 1 129 ? -21.373 37.407 40.007 1.00 43.31 129 ILE A C 1
ATOM 1042 O O . ILE A 1 129 ? -20.215 37.779 40.140 1.00 43.31 129 ILE A O 1
ATOM 1046 N N . ILE A 1 130 ? -21.721 36.307 39.317 1.00 42.59 130 ILE A N 1
ATOM 1047 C CA . ILE A 1 130 ? -20.900 35.386 38.500 1.00 42.59 130 ILE A CA 1
ATOM 1048 C C . ILE A 1 130 ? -20.356 34.145 39.235 1.00 42.59 130 ILE A C 1
ATOM 1050 O O . ILE A 1 130 ? -19.161 33.869 39.292 1.00 42.59 130 ILE A O 1
ATOM 1054 N N . VAL A 1 131 ? -21.282 33.283 39.664 1.00 45.28 131 VAL A N 1
ATOM 1055 C CA . VAL A 1 131 ? -21.071 31.820 39.687 1.00 45.28 131 VAL A CA 1
ATOM 1056 C C . VAL A 1 131 ? -21.402 31.268 38.293 1.00 45.28 131 VAL A C 1
ATOM 1058 O O . VAL A 1 131 ? -22.270 30.427 38.130 1.00 45.28 131 VAL A O 1
ATOM 1061 N N . GLU A 1 132 ? -20.757 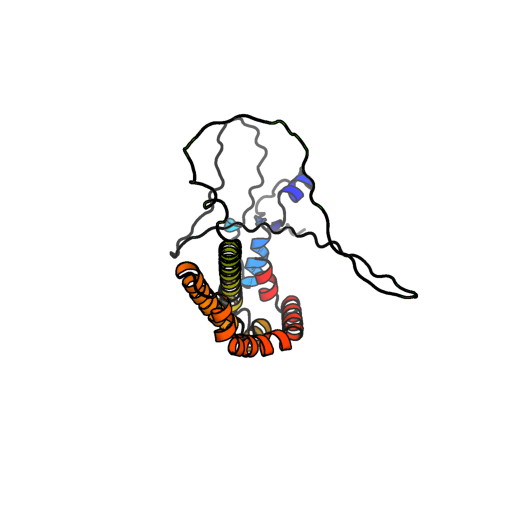31.775 37.245 1.00 46.66 132 GLU A N 1
ATOM 1062 C CA . GLU A 1 132 ? -20.925 31.261 35.879 1.00 46.66 132 GLU A CA 1
ATOM 1063 C C . GLU A 1 132 ? -19.651 31.510 35.069 1.00 46.66 132 GLU A C 1
ATOM 1065 O O . GLU A 1 132 ? -19.536 32.545 34.422 1.00 46.66 132 GLU A O 1
ATOM 1070 N N . LYS A 1 133 ? -18.687 30.570 35.116 1.00 40.91 133 LYS A N 1
ATOM 1071 C CA . LYS A 1 133 ? -17.801 30.183 33.980 1.00 40.91 133 LYS A CA 1
ATOM 1072 C C . LYS A 1 133 ? -16.577 29.325 34.335 1.00 40.91 133 LYS A C 1
ATOM 1074 O O . LYS A 1 133 ? -15.599 29.323 33.597 1.00 40.91 133 LYS A O 1
ATOM 1079 N N . SER A 1 134 ? -16.633 28.473 35.356 1.00 41.47 134 SER A N 1
ATOM 1080 C CA . SER A 1 134 ? -15.590 27.433 35.507 1.00 41.47 134 SER A CA 1
ATOM 1081 C C . SER A 1 134 ? -15.876 26.147 34.711 1.00 41.47 134 SER A C 1
ATOM 1083 O O . SER A 1 134 ? -15.078 25.216 34.745 1.00 41.47 134 SER A O 1
ATOM 1085 N N . GLN A 1 135 ? -16.984 26.082 33.959 1.00 47.69 135 GLN A N 1
ATOM 1086 C CA . GLN A 1 135 ? -17.412 24.880 33.223 1.00 47.69 135 GLN A CA 1
ATOM 1087 C C . GLN A 1 135 ? -17.042 24.848 31.727 1.00 47.69 135 GLN A C 1
ATOM 1089 O O . GLN A 1 135 ? -17.540 23.993 31.009 1.00 47.69 135 GLN A O 1
ATOM 1094 N N . ASN A 1 136 ? -16.178 25.741 31.221 1.00 49.69 136 ASN A N 1
ATOM 1095 C CA . ASN A 1 136 ? -16.061 25.940 29.763 1.00 49.69 136 ASN A CA 1
ATOM 1096 C C . ASN A 1 136 ? -14.644 25.832 29.154 1.00 49.69 136 ASN A C 1
ATOM 1098 O O . ASN A 1 136 ? -14.407 26.358 28.073 1.00 49.69 136 ASN A O 1
ATOM 1102 N N . ILE A 1 137 ? -13.682 25.168 29.816 1.00 46.94 137 ILE A N 1
ATOM 1103 C CA . ILE A 1 137 ? -12.291 25.047 29.296 1.00 46.94 137 ILE A CA 1
ATOM 1104 C C . ILE A 1 137 ? -11.787 23.589 29.212 1.00 46.94 137 ILE A C 1
ATOM 1106 O O . ILE A 1 137 ? -10.778 23.313 28.570 1.00 46.94 137 ILE A O 1
ATOM 1110 N N . LYS A 1 138 ? -12.523 22.612 29.756 1.00 49.53 138 LYS A N 1
ATOM 1111 C CA . LYS A 1 138 ? -12.296 21.183 29.488 1.00 49.53 138 LYS A CA 1
ATOM 1112 C C . LYS A 1 138 ? -13.255 20.719 28.390 1.00 49.53 138 LYS A C 1
ATOM 1114 O O . LYS A 1 138 ? -14.235 20.052 28.679 1.00 49.53 138 LYS A O 1
ATOM 1119 N N . LYS A 1 139 ? -12.997 21.048 27.121 1.00 57.41 139 LYS A N 1
ATOM 1120 C CA . LYS A 1 139 ? -13.384 20.076 26.085 1.00 57.41 139 LYS A CA 1
ATOM 1121 C C . LYS A 1 139 ? -12.537 18.845 26.391 1.00 57.41 139 LYS A C 1
ATOM 1123 O O . LYS A 1 139 ? -11.314 18.921 26.311 1.00 57.41 139 LYS A O 1
ATOM 1128 N N . ASP A 1 140 ? -13.185 17.817 26.929 1.00 72.31 140 ASP A N 1
ATOM 1129 C CA . ASP A 1 140 ? -12.556 16.701 27.624 1.00 72.31 140 ASP A CA 1
ATOM 1130 C C . ASP A 1 140 ? -11.378 16.129 26.839 1.00 72.31 140 ASP A C 1
ATOM 1132 O O . ASP A 1 140 ? -11.513 15.769 25.674 1.00 72.31 140 ASP A O 1
ATOM 1136 N N . ASN A 1 141 ? -10.218 16.002 27.486 1.00 85.12 141 ASN A N 1
ATOM 1137 C CA . ASN A 1 141 ? -9.016 15.401 26.893 1.00 85.12 141 ASN A CA 1
ATOM 1138 C C . ASN A 1 141 ? -9.327 14.058 26.196 1.00 85.12 141 ASN A C 1
ATOM 1140 O O . ASN A 1 141 ? -8.756 13.750 25.156 1.00 85.12 141 ASN A O 1
ATOM 1144 N N . LYS A 1 142 ? -10.288 13.294 26.738 1.00 86.25 142 LYS A N 1
ATOM 1145 C CA . LYS A 1 142 ? -10.832 12.060 26.152 1.00 86.25 142 LYS A CA 1
ATOM 1146 C C . LYS A 1 142 ? -11.411 12.281 24.748 1.00 86.25 142 LYS A C 1
ATOM 1148 O O . LYS A 1 142 ? -11.113 11.503 23.850 1.00 86.25 142 LYS A O 1
ATOM 1153 N N . TYR A 1 143 ? -12.212 13.327 24.557 1.00 88.44 143 TYR A N 1
ATOM 1154 C CA . TYR A 1 143 ? -12.802 13.669 23.263 1.00 88.44 143 TYR A CA 1
ATOM 1155 C C . TYR A 1 143 ? -11.723 14.052 22.245 1.00 88.44 143 TYR A C 1
ATOM 1157 O O . TYR A 1 143 ? -11.759 13.586 21.110 1.00 88.44 143 TYR A O 1
ATOM 1165 N N . LEU A 1 144 ? -10.721 14.840 22.653 1.00 91.50 144 LEU A N 1
ATOM 1166 C CA . LEU A 1 144 ? -9.604 15.210 21.773 1.00 91.50 144 LEU A CA 1
ATOM 1167 C C . LEU A 1 144 ? -8.783 13.988 21.339 1.00 91.50 144 LEU A C 1
ATOM 1169 O O . LEU A 1 144 ? -8.498 13.845 20.154 1.00 91.50 144 LEU A O 1
ATOM 1173 N N . ILE A 1 145 ? -8.478 13.079 22.272 1.00 92.31 145 ILE A N 1
ATOM 1174 C CA . ILE A 1 145 ? -7.800 11.808 21.970 1.00 92.31 145 ILE A CA 1
ATOM 1175 C C . ILE A 1 145 ? -8.656 10.945 21.034 1.00 92.31 145 ILE A C 1
ATOM 1177 O O . ILE A 1 145 ? -8.134 10.356 20.092 1.00 92.31 145 ILE A O 1
ATOM 1181 N N . GLY A 1 146 ? -9.973 10.882 21.257 1.00 93.25 146 GLY A N 1
ATOM 1182 C CA . GLY A 1 146 ? -10.892 10.161 20.375 1.00 93.25 146 GLY A CA 1
ATOM 1183 C C . GLY A 1 146 ? -10.887 10.720 18.953 1.00 93.25 146 GLY A C 1
ATOM 1184 O O . GLY A 1 146 ? -10.765 9.965 17.991 1.00 93.25 146 GLY A O 1
ATOM 1185 N N . MET A 1 147 ? -10.938 12.045 18.813 1.00 94.31 147 MET A N 1
ATOM 1186 C CA . MET A 1 147 ? -10.849 12.719 17.517 1.00 94.31 147 MET A CA 1
ATOM 1187 C C . MET A 1 147 ? -9.515 12.458 16.806 1.00 94.31 147 MET A C 1
ATOM 1189 O O . MET A 1 147 ? -9.516 12.213 15.601 1.00 94.31 147 MET A O 1
ATOM 1193 N N . GLU A 1 148 ? -8.394 12.473 17.532 1.00 96.06 148 GLU A N 1
ATOM 1194 C CA . GLU A 1 148 ? -7.076 12.130 16.982 1.00 96.06 148 GLU A CA 1
ATOM 1195 C C . GLU A 1 148 ? -7.022 10.668 16.517 1.00 96.06 148 GLU A C 1
ATOM 1197 O O . GLU A 1 148 ? -6.554 10.377 15.415 1.00 96.06 148 GLU A O 1
ATOM 1202 N N . LEU A 1 149 ? -7.555 9.742 17.317 1.00 96.69 149 LEU A N 1
ATOM 1203 C CA . LEU A 1 149 ? -7.610 8.327 16.963 1.00 96.69 149 LEU A CA 1
ATOM 1204 C C . LEU A 1 149 ? -8.441 8.094 15.696 1.00 96.69 149 LEU A C 1
ATOM 1206 O O . LEU A 1 149 ? -8.013 7.391 14.788 1.00 96.69 149 LEU A O 1
ATOM 1210 N N . ARG A 1 150 ? -9.602 8.740 15.596 1.00 95.88 150 ARG A N 1
ATOM 1211 C CA . ARG A 1 150 ? -10.449 8.707 14.399 1.00 95.88 150 ARG A CA 1
ATOM 1212 C C . ARG A 1 150 ? -9.725 9.232 13.164 1.00 95.88 150 ARG A C 1
ATOM 1214 O O . ARG A 1 150 ? -9.828 8.646 12.090 1.00 95.88 150 ARG A O 1
ATOM 1221 N N . GLU A 1 151 ? -9.020 10.349 13.299 1.00 97.50 151 GLU A N 1
ATOM 1222 C CA . GLU A 1 151 ? -8.312 10.962 12.177 1.00 97.50 151 GLU A CA 1
ATOM 1223 C C . GLU A 1 151 ? -7.133 10.097 11.718 1.00 97.50 151 GLU A C 1
ATOM 1225 O O . GLU A 1 151 ? -6.946 9.860 10.525 1.00 97.50 151 GLU A O 1
ATOM 1230 N N . THR A 1 152 ? -6.356 9.564 12.659 1.00 98.31 152 THR A N 1
ATOM 1231 C CA . THR A 1 152 ? -5.254 8.647 12.341 1.00 98.31 152 THR A CA 1
ATOM 1232 C C . THR A 1 152 ? -5.755 7.349 11.705 1.00 98.31 152 THR A C 1
ATOM 1234 O O . THR A 1 152 ? -5.149 6.889 10.737 1.00 98.31 152 THR A O 1
ATOM 1237 N N . GLU A 1 153 ? -6.896 6.819 12.149 1.00 98.31 153 GLU A N 1
ATOM 1238 C CA . GLU A 1 153 ? -7.529 5.640 11.550 1.00 98.31 153 GLU A CA 1
ATOM 1239 C C . GLU A 1 153 ? -8.002 5.901 10.111 1.00 98.31 153 GLU A C 1
ATOM 1241 O O . GLU A 1 153 ? -7.709 5.124 9.203 1.00 98.31 153 GLU A O 1
ATOM 1246 N N . ARG A 1 154 ? -8.669 7.033 9.850 1.00 97.69 154 ARG A N 1
ATOM 1247 C CA . ARG A 1 154 ? -9.084 7.423 8.488 1.00 97.69 154 ARG A CA 1
ATOM 1248 C C . ARG A 1 154 ? -7.894 7.565 7.544 1.00 97.69 154 ARG A C 1
ATOM 1250 O O . ARG A 1 154 ? -7.948 7.112 6.396 1.00 97.69 154 ARG A O 1
ATOM 1257 N N . ASN A 1 155 ? -6.805 8.152 8.033 1.00 98.25 155 ASN A N 1
ATOM 1258 C CA . ASN A 1 155 ? -5.560 8.256 7.280 1.00 98.25 155 ASN A CA 1
ATOM 1259 C C . ASN A 1 155 ? -4.944 6.874 7.011 1.00 98.25 155 ASN A C 1
ATOM 1261 O O . ASN A 1 155 ? -4.480 6.613 5.899 1.00 98.25 155 ASN A O 1
ATOM 1265 N N . TYR A 1 156 ? -4.998 5.960 7.982 1.00 98.56 156 TYR A N 1
ATOM 1266 C CA . TYR A 1 156 ? -4.532 4.586 7.810 1.00 98.56 156 TYR A CA 1
ATOM 1267 C C . TYR A 1 156 ? -5.339 3.824 6.746 1.00 98.56 156 TYR A C 1
ATOM 1269 O O . TYR A 1 156 ? -4.756 3.281 5.805 1.00 98.56 156 TYR A O 1
ATOM 1277 N N . VAL A 1 157 ? -6.672 3.867 6.818 1.00 98.44 157 VAL A N 1
ATOM 1278 C CA . VAL A 1 157 ? -7.584 3.274 5.823 1.00 98.44 157 VAL A CA 1
ATOM 1279 C C . VAL A 1 157 ? -7.343 3.854 4.427 1.00 98.44 157 VAL A C 1
ATOM 1281 O O . VAL A 1 157 ? -7.316 3.118 3.439 1.00 98.44 157 VAL A O 1
ATOM 1284 N N . THR A 1 158 ? -7.108 5.164 4.332 1.00 98.12 158 THR A N 1
ATOM 1285 C CA . THR A 1 158 ? -6.779 5.832 3.063 1.00 98.12 158 THR A CA 1
ATOM 1286 C C . THR A 1 158 ? -5.465 5.312 2.485 1.00 98.12 158 THR A C 1
ATOM 1288 O O . THR A 1 158 ? -5.386 5.006 1.295 1.00 98.12 158 THR A O 1
ATOM 1291 N N . MET A 1 159 ? -4.436 5.152 3.320 1.00 98.12 159 MET A N 1
ATOM 1292 C CA . MET A 1 159 ? -3.152 4.605 2.886 1.00 98.12 159 MET A CA 1
ATOM 1293 C C . MET A 1 159 ? -3.279 3.148 2.423 1.00 98.12 159 MET A C 1
ATOM 1295 O O . MET A 1 159 ? -2.743 2.805 1.372 1.00 98.12 159 MET A O 1
ATOM 1299 N N . LEU A 1 160 ? -4.037 2.313 3.140 1.00 98.19 160 LEU A N 1
ATOM 1300 C CA . LEU A 1 160 ? -4.329 0.938 2.722 1.00 98.19 160 LEU A CA 1
ATOM 1301 C C . LEU A 1 160 ? -5.069 0.889 1.378 1.00 98.19 160 LEU A C 1
ATOM 1303 O O . LEU A 1 160 ? -4.666 0.148 0.482 1.00 98.19 160 LEU A O 1
ATOM 1307 N N . SER A 1 161 ? -6.098 1.723 1.206 1.00 98.00 161 SER A N 1
ATOM 1308 C CA . SER A 1 161 ? -6.830 1.852 -0.060 1.00 98.00 161 SER A CA 1
ATOM 1309 C C . SER A 1 161 ? -5.907 2.256 -1.208 1.00 98.00 161 SER A C 1
ATOM 1311 O O . SER A 1 161 ? -5.960 1.672 -2.288 1.00 98.00 161 SER A O 1
ATOM 1313 N N . ASN A 1 162 ? -4.995 3.202 -0.972 1.00 96.81 162 ASN A N 1
ATOM 1314 C CA . ASN A 1 162 ? -4.009 3.601 -1.971 1.00 96.81 162 ASN A CA 1
ATOM 1315 C C . ASN A 1 162 ? -3.044 2.461 -2.315 1.00 96.81 162 ASN A C 1
ATOM 1317 O O . ASN A 1 162 ? -2.760 2.268 -3.494 1.00 96.81 162 ASN A O 1
ATOM 1321 N N . ILE A 1 163 ? -2.595 1.664 -1.338 1.00 96.44 163 ILE A N 1
ATOM 1322 C CA . ILE A 1 163 ? -1.769 0.479 -1.613 1.00 96.44 163 ILE A CA 1
ATOM 1323 C C . ILE A 1 163 ? -2.525 -0.510 -2.515 1.00 96.44 163 ILE A C 1
ATOM 1325 O O . ILE A 1 163 ? -1.983 -0.977 -3.517 1.00 96.44 163 ILE A O 1
ATOM 1329 N N . ILE A 1 164 ? -3.792 -0.791 -2.209 1.00 96.69 164 ILE A N 1
ATOM 1330 C CA . ILE A 1 164 ? -4.614 -1.737 -2.975 1.00 96.69 164 ILE A CA 1
ATOM 1331 C C . ILE A 1 164 ? -4.920 -1.204 -4.378 1.00 96.69 164 ILE A C 1
ATOM 1333 O O . ILE A 1 164 ? -4.764 -1.916 -5.368 1.00 96.69 164 ILE A O 1
ATOM 1337 N N . ARG A 1 165 ? -5.365 0.047 -4.487 1.00 95.81 165 ARG A N 1
ATOM 1338 C CA . ARG A 1 165 ? -5.805 0.628 -5.755 1.00 95.81 165 ARG A CA 1
ATOM 1339 C C . ARG A 1 165 ? -4.624 0.941 -6.658 1.00 95.81 165 ARG A C 1
ATOM 1341 O O . ARG A 1 165 ? -4.625 0.504 -7.798 1.00 95.81 165 ARG A O 1
ATOM 1348 N N . ILE A 1 166 ? -3.640 1.683 -6.151 1.00 93.25 166 ILE A N 1
ATOM 1349 C CA . ILE A 1 166 ? -2.537 2.206 -6.960 1.00 93.25 166 ILE A CA 1
ATOM 1350 C C . ILE A 1 166 ? -1.509 1.115 -7.221 1.00 93.25 166 ILE A C 1
ATOM 1352 O O . ILE A 1 166 ? -1.016 1.039 -8.328 1.00 93.25 166 ILE A O 1
ATOM 1356 N N . PHE A 1 167 ? -1.204 0.231 -6.269 1.00 94.12 167 PHE A N 1
ATOM 1357 C CA . PHE A 1 167 ? -0.206 -0.813 -6.516 1.00 94.12 167 PHE A CA 1
ATOM 1358 C C . PHE A 1 167 ? -0.860 -2.127 -6.926 1.00 94.12 167 PHE A C 1
ATOM 1360 O O . PHE A 1 167 ? -0.747 -2.522 -8.082 1.00 94.12 167 PHE A O 1
ATOM 1367 N N . LYS A 1 168 ? -1.589 -2.798 -6.029 1.00 94.44 168 LYS A N 1
ATOM 1368 C CA . LYS A 1 168 ? -2.097 -4.154 -6.305 1.00 94.44 168 LYS A CA 1
ATOM 1369 C C . LYS A 1 168 ? -2.963 -4.215 -7.570 1.00 94.44 168 LYS A C 1
ATOM 1371 O O . LYS A 1 168 ? -2.635 -4.939 -8.505 1.00 94.44 168 LYS A O 1
ATOM 1376 N N . THR A 1 169 ? -4.025 -3.415 -7.624 1.00 93.25 169 THR A N 1
ATOM 1377 C CA . THR A 1 169 ? -5.015 -3.455 -8.710 1.00 93.25 169 THR A CA 1
ATOM 1378 C C . THR A 1 169 ? -4.390 -3.049 -10.039 1.00 93.25 169 THR A C 1
ATOM 1380 O O . THR A 1 169 ? -4.525 -3.775 -11.019 1.00 93.25 169 THR A O 1
ATOM 1383 N N . GLU A 1 170 ? -3.666 -1.926 -10.095 1.00 91.44 170 GLU A N 1
ATOM 1384 C CA . GLU A 1 170 ? -3.027 -1.490 -11.342 1.00 91.44 170 GLU A CA 1
ATOM 1385 C C . GLU A 1 170 ? -2.000 -2.498 -11.868 1.00 91.44 170 GLU A C 1
ATOM 1387 O O . GLU A 1 170 ? -1.862 -2.642 -13.087 1.00 91.44 170 GLU A O 1
ATOM 1392 N N . MET A 1 171 ? -1.278 -3.189 -10.984 1.00 91.81 171 MET A N 1
ATOM 1393 C CA . MET A 1 171 ? -0.247 -4.156 -11.369 1.00 91.81 171 MET A CA 1
ATOM 1394 C C . MET A 1 171 ? -0.825 -5.509 -11.806 1.00 91.81 171 MET A C 1
ATOM 1396 O O . MET A 1 171 ? -0.187 -6.193 -12.609 1.00 91.81 171 MET A O 1
ATOM 1400 N N . GLU A 1 172 ? -2.026 -5.860 -11.335 1.00 91.81 172 GLU A N 1
ATOM 1401 C CA . GLU A 1 172 ? -2.792 -7.054 -11.730 1.00 91.81 172 GLU A CA 1
ATOM 1402 C C . GLU A 1 172 ? -3.612 -6.866 -13.020 1.00 91.81 172 GLU A C 1
ATOM 1404 O O . GLU A 1 172 ? -4.105 -7.848 -13.570 1.00 91.81 172 GLU A O 1
ATOM 1409 N N . LYS A 1 173 ? -3.788 -5.634 -13.521 1.00 88.38 173 LYS A N 1
ATOM 1410 C CA . LYS A 1 173 ? -4.589 -5.377 -14.732 1.00 88.38 173 LYS A CA 1
ATOM 1411 C C . LYS A 1 173 ? -4.012 -6.069 -15.973 1.00 88.38 173 LYS A C 1
ATOM 1413 O O . LYS A 1 173 ? -2.927 -5.722 -16.443 1.00 88.38 173 LYS A O 1
ATOM 1418 N N . ASP A 1 174 ? -4.820 -6.947 -16.564 1.00 78.06 174 ASP A N 1
ATOM 1419 C CA . ASP A 1 174 ? -4.500 -7.695 -17.788 1.00 78.06 174 ASP A CA 1
ATOM 1420 C C . ASP A 1 174 ? -4.709 -6.893 -19.089 1.00 78.06 174 ASP A C 1
ATOM 1422 O O . ASP A 1 174 ? -4.209 -7.290 -20.136 1.00 78.06 174 ASP A O 1
ATOM 1426 N N . ASP A 1 175 ? -5.395 -5.743 -19.040 1.00 73.00 175 ASP A N 1
ATOM 1427 C CA . ASP A 1 175 ? -5.722 -4.905 -20.217 1.00 73.00 175 ASP A CA 1
ATOM 1428 C C . ASP A 1 175 ? -4.508 -4.149 -20.804 1.00 73.00 175 ASP A C 1
ATOM 1430 O O . ASP A 1 175 ? -4.582 -3.408 -21.784 1.00 73.00 175 ASP A O 1
ATOM 1434 N N . ARG A 1 176 ? -3.327 -4.320 -20.207 1.00 72.81 176 ARG A N 1
ATOM 1435 C CA . ARG A 1 176 ? -2.094 -3.730 -20.732 1.00 72.81 176 ARG A CA 1
ATOM 1436 C C . ARG A 1 176 ? -1.643 -4.519 -21.962 1.00 72.81 176 ARG A C 1
ATOM 1438 O O . ARG A 1 176 ? -1.652 -5.746 -21.966 1.00 72.81 176 ARG A O 1
ATOM 1445 N N . ARG A 1 177 ? -1.11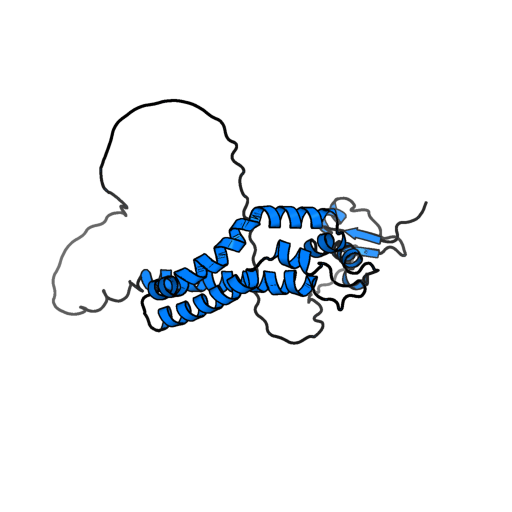4 -3.821 -22.973 1.00 71.19 177 ARG A N 1
ATOM 1446 C CA . ARG A 1 177 ? -0.614 -4.403 -24.240 1.00 71.19 177 ARG A CA 1
ATOM 1447 C C . ARG A 1 177 ? 0.355 -5.586 -24.063 1.00 71.19 177 ARG A C 1
ATOM 1449 O O . ARG A 1 177 ? 0.456 -6.435 -24.942 1.00 71.19 177 ARG A O 1
ATOM 1456 N N . ASN A 1 178 ? 1.063 -5.635 -22.935 1.00 77.81 178 ASN A N 1
ATOM 1457 C CA . ASN A 1 178 ? 2.065 -6.647 -22.600 1.00 77.81 178 ASN A CA 1
ATOM 1458 C C . ASN A 1 178 ? 1.644 -7.530 -21.411 1.00 77.81 178 ASN A C 1
ATOM 1460 O O . ASN A 1 178 ? 2.500 -8.133 -20.765 1.00 77.81 178 ASN A O 1
ATOM 1464 N N . GLY A 1 179 ? 0.348 -7.574 -21.094 1.00 84.69 179 GLY A N 1
ATOM 1465 C CA . GLY A 1 179 ? -0.192 -8.282 -19.938 1.00 84.69 179 GLY A CA 1
ATOM 1466 C C . GLY A 1 179 ? 0.137 -7.611 -18.596 1.00 84.69 179 GLY A C 1
ATOM 1467 O O . GLY A 1 179 ? 0.740 -6.522 -18.568 1.00 84.69 179 GLY A O 1
ATOM 1468 N N . PRO A 1 180 ? -0.235 -8.258 -17.480 1.00 89.12 180 PRO A N 1
ATOM 1469 C CA . PRO A 1 180 ? -0.093 -7.709 -16.137 1.00 89.12 180 PRO A CA 1
ATOM 1470 C C . PRO A 1 180 ? 1.385 -7.540 -15.760 1.00 89.12 180 PRO A C 1
ATOM 1472 O O . PRO A 1 180 ? 2.271 -8.193 -16.318 1.00 89.12 180 PRO A O 1
ATOM 1475 N N . ILE A 1 181 ? 1.670 -6.620 -14.834 1.00 90.50 181 ILE A N 1
ATOM 1476 C CA . ILE A 1 181 ? 3.038 -6.403 -14.328 1.00 90.50 181 ILE A CA 1
ATOM 1477 C C . ILE A 1 181 ? 3.418 -7.517 -13.353 1.00 90.50 181 ILE A C 1
ATOM 1479 O O . ILE A 1 181 ? 4.567 -7.963 -13.356 1.00 90.50 181 ILE A O 1
ATOM 1483 N N . LEU A 1 182 ? 2.454 -7.942 -12.535 1.00 92.44 182 LEU A N 1
ATOM 1484 C CA . LEU A 1 182 ? 2.593 -9.012 -11.559 1.00 92.44 182 LEU A CA 1
ATOM 1485 C C . LEU A 1 182 ? 1.673 -10.171 -11.915 1.00 92.44 182 LEU A C 1
ATOM 1487 O O . LEU A 1 182 ? 0.507 -9.981 -12.257 1.00 92.44 182 LEU A O 1
ATOM 1491 N N . THR A 1 183 ? 2.172 -11.391 -11.761 1.00 92.50 183 THR A N 1
ATOM 1492 C CA . THR A 1 183 ? 1.305 -12.570 -11.752 1.00 92.50 183 THR A CA 1
ATOM 1493 C C . THR A 1 183 ? 0.466 -12.605 -10.472 1.00 92.50 183 THR A C 1
ATOM 1495 O O . THR A 1 183 ? 0.844 -12.044 -9.442 1.00 92.50 183 THR A O 1
ATOM 1498 N N . LYS A 1 184 ? -0.656 -13.338 -10.484 1.00 91.44 184 LYS A N 1
ATOM 1499 C CA . LYS A 1 184 ? -1.496 -13.521 -9.283 1.00 91.44 184 LYS A CA 1
ATOM 1500 C C . LYS A 1 184 ? -0.715 -14.091 -8.091 1.00 91.44 184 LYS A C 1
ATOM 1502 O O . LYS A 1 184 ? -0.991 -13.734 -6.948 1.00 91.44 184 LYS A O 1
ATOM 1507 N N . VAL A 1 185 ? 0.267 -14.958 -8.354 1.00 93.62 185 VAL A N 1
ATOM 1508 C CA . VAL A 1 185 ? 1.124 -15.558 -7.319 1.00 93.62 185 VAL A CA 1
ATOM 1509 C C . VAL A 1 185 ? 2.045 -14.505 -6.702 1.00 93.62 185 VAL A C 1
ATOM 1511 O O . VAL A 1 185 ? 2.073 -14.374 -5.482 1.00 93.62 185 VAL A O 1
ATOM 1514 N N . GLU A 1 186 ? 2.744 -13.720 -7.526 1.00 94.56 186 GLU A N 1
ATOM 1515 C CA . GLU A 1 186 ? 3.629 -12.643 -7.054 1.00 94.56 186 GLU A CA 1
ATOM 1516 C C . GLU A 1 186 ? 2.848 -11.548 -6.323 1.00 94.56 186 GLU A C 1
ATOM 1518 O O . GLU A 1 186 ? 3.271 -11.091 -5.265 1.00 94.56 186 GLU A O 1
ATOM 1523 N N . SER A 1 187 ? 1.675 -11.176 -6.842 1.00 94.94 187 SER A N 1
ATOM 1524 C CA . SER A 1 187 ? 0.773 -10.233 -6.183 1.00 94.94 187 SER A CA 1
ATOM 1525 C C . SER A 1 187 ? 0.364 -10.737 -4.795 1.00 94.94 187 SER A C 1
ATOM 1527 O O . SER A 1 187 ? 0.551 -10.040 -3.799 1.00 94.94 187 SER A O 1
ATOM 1529 N N . THR A 1 188 ? -0.079 -11.994 -4.688 1.00 94.62 188 THR A N 1
ATOM 1530 C CA . THR A 1 188 ? -0.427 -12.602 -3.391 1.00 94.62 188 THR A CA 1
ATOM 1531 C C . THR A 1 188 ? 0.777 -12.649 -2.445 1.00 94.62 188 THR A C 1
ATOM 1533 O O . THR A 1 188 ? 0.631 -12.442 -1.244 1.00 94.62 188 THR A O 1
ATOM 1536 N N . GLN A 1 189 ? 1.982 -12.890 -2.964 1.00 95.00 189 GLN A N 1
ATOM 1537 C CA . GLN A 1 189 ? 3.205 -12.935 -2.164 1.00 95.00 189 GLN A CA 1
ATOM 1538 C C . GLN A 1 189 ? 3.614 -11.557 -1.613 1.00 95.00 189 GLN A C 1
ATOM 1540 O O . GLN A 1 189 ? 4.132 -11.477 -0.496 1.00 95.00 189 GLN A O 1
ATOM 1545 N N . ILE A 1 190 ? 3.393 -10.476 -2.368 1.00 96.50 190 ILE A N 1
ATOM 1546 C CA . ILE A 1 190 ? 3.747 -9.114 -1.942 1.00 96.50 190 ILE A CA 1
ATOM 1547 C C . ILE A 1 190 ? 2.658 -8.495 -1.064 1.00 96.50 190 ILE A C 1
ATOM 1549 O O . ILE A 1 190 ? 2.959 -7.886 -0.043 1.00 96.50 190 ILE A O 1
ATOM 1553 N N . PHE A 1 191 ? 1.394 -8.624 -1.459 1.00 96.50 191 PHE A N 1
ATOM 1554 C CA . PHE A 1 191 ? 0.287 -7.935 -0.797 1.00 96.50 191 PHE A CA 1
ATOM 1555 C C . PHE A 1 191 ? -0.376 -8.779 0.297 1.00 96.50 191 PHE A C 1
ATOM 1557 O O . PHE A 1 191 ? -1.033 -8.228 1.178 1.00 96.50 191 PHE A O 1
ATOM 1564 N N . GLY A 1 192 ? -0.196 -10.104 0.283 1.00 95.62 192 GLY A N 1
ATOM 1565 C CA . GLY A 1 192 ? -0.772 -11.002 1.280 1.00 95.62 192 GLY A CA 1
ATOM 1566 C C . GLY A 1 192 ? -2.283 -10.813 1.415 1.00 95.62 192 GLY A C 1
ATOM 1567 O O . GLY A 1 192 ? -3.006 -10.724 0.426 1.00 95.62 192 GLY A O 1
ATOM 1568 N N . ASN A 1 193 ? -2.754 -10.715 2.657 1.00 96.19 193 ASN A N 1
ATOM 1569 C CA . ASN A 1 193 ? -4.150 -10.450 3.001 1.00 96.19 193 ASN A CA 1
ATOM 1570 C C . ASN A 1 193 ? -4.415 -8.967 3.340 1.00 96.19 193 ASN A C 1
ATOM 1572 O O . ASN A 1 193 ? -5.234 -8.666 4.208 1.00 96.19 193 ASN A O 1
ATOM 1576 N N . ILE A 1 194 ? -3.737 -8.023 2.673 1.00 97.00 194 ILE A N 1
ATOM 1577 C CA . ILE A 1 194 ? -3.915 -6.580 2.925 1.00 97.00 194 ILE A CA 1
ATOM 1578 C C . ILE A 1 194 ? -5.357 -6.091 2.709 1.00 97.00 194 ILE A C 1
ATOM 1580 O O . ILE A 1 194 ? -5.792 -5.166 3.388 1.00 97.00 194 ILE A O 1
ATOM 1584 N N . GLU A 1 195 ? -6.118 -6.721 1.810 1.00 97.19 195 GLU A N 1
ATOM 1585 C CA . GLU A 1 195 ? -7.535 -6.397 1.596 1.00 97.19 195 GLU A CA 1
ATOM 1586 C C . GLU A 1 195 ? -8.384 -6.744 2.828 1.00 97.19 195 GLU A C 1
ATOM 1588 O O . GLU A 1 195 ? -9.234 -5.950 3.225 1.00 97.19 195 GLU A O 1
ATOM 1593 N N . GLU A 1 196 ? -8.105 -7.865 3.507 1.00 97.81 196 GLU A N 1
ATOM 1594 C CA . GLU A 1 196 ? -8.768 -8.207 4.775 1.00 97.81 196 GLU A CA 1
ATOM 1595 C C . GLU A 1 196 ? -8.440 -7.178 5.869 1.00 97.81 196 GLU A C 1
ATOM 1597 O O . GLU A 1 196 ? -9.333 -6.764 6.607 1.00 97.81 196 GLU A O 1
ATOM 1602 N N . ILE A 1 197 ? -7.183 -6.711 5.940 1.00 98.31 197 ILE A N 1
ATOM 1603 C CA . ILE A 1 197 ? -6.778 -5.638 6.868 1.00 98.31 197 ILE A CA 1
ATOM 1604 C C . ILE A 1 197 ? -7.549 -4.356 6.551 1.00 98.31 197 ILE A C 1
ATOM 1606 O O . ILE A 1 197 ? -8.104 -3.731 7.452 1.00 98.31 197 ILE A O 1
ATOM 1610 N N . TYR A 1 198 ? -7.618 -3.974 5.276 1.00 98.50 198 TYR A N 1
ATOM 1611 C CA . TYR A 1 198 ? -8.348 -2.790 4.835 1.00 98.50 198 TYR A CA 1
ATOM 1612 C C . TYR A 1 198 ? -9.826 -2.844 5.221 1.00 98.50 198 TYR A C 1
ATOM 1614 O O . TYR A 1 198 ? -10.329 -1.885 5.802 1.00 98.50 198 TYR A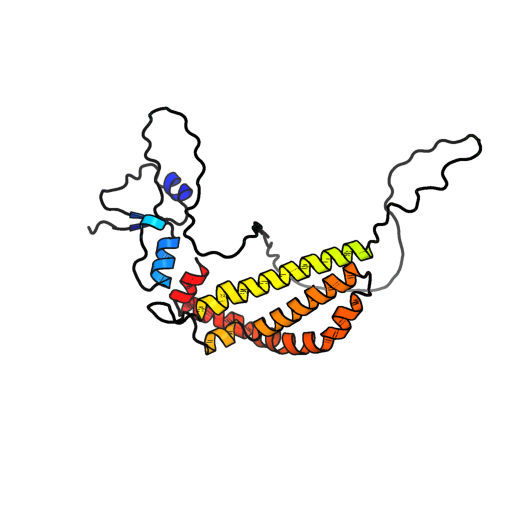 O 1
ATOM 1622 N N . HIS A 1 199 ? -10.514 -3.954 4.955 1.00 98.31 199 HIS A N 1
ATOM 1623 C CA . HIS A 1 199 ? -11.929 -4.093 5.295 1.00 98.31 199 HIS A CA 1
ATOM 1624 C C . HIS A 1 199 ? -12.178 -4.051 6.806 1.00 98.31 199 HIS A C 1
ATOM 1626 O O . HIS A 1 199 ? -13.125 -3.398 7.247 1.00 98.31 199 HIS A O 1
ATOM 1632 N N . LEU A 1 200 ? -11.310 -4.683 7.601 1.00 98.38 200 LEU A N 1
ATOM 1633 C CA . LEU A 1 200 ? -11.390 -4.624 9.059 1.00 98.38 200 LEU A CA 1
ATOM 1634 C C . LEU A 1 200 ? -11.216 -3.192 9.579 1.00 98.38 200 LEU A C 1
ATOM 1636 O O . LEU A 1 200 ? -11.998 -2.733 10.407 1.00 98.38 200 LEU A O 1
ATOM 1640 N N . HIS A 1 201 ? -10.219 -2.467 9.077 1.00 98.50 201 HIS A N 1
ATOM 1641 C CA . HIS A 1 201 ? -9.963 -1.091 9.498 1.00 98.50 201 HIS A CA 1
ATOM 1642 C C . HIS A 1 201 ? -11.015 -0.102 8.978 1.00 98.50 201 HIS A C 1
ATOM 1644 O O . HIS A 1 201 ? -11.367 0.847 9.671 1.00 98.50 201 HIS A O 1
ATOM 1650 N N . LEU A 1 202 ? -11.616 -0.358 7.813 1.00 98.25 202 LEU A N 1
ATOM 1651 C CA . LEU A 1 202 ? -12.770 0.405 7.336 1.00 98.25 202 LEU A CA 1
ATOM 1652 C C . LEU A 1 202 ? -13.967 0.266 8.296 1.00 98.25 202 LEU A C 1
ATOM 1654 O O . LEU A 1 202 ? -14.609 1.262 8.625 1.00 98.25 202 LEU A O 1
ATOM 1658 N N . LEU A 1 203 ? -14.218 -0.950 8.798 1.00 98.12 203 LEU A N 1
ATOM 1659 C CA . LEU A 1 203 ? -15.238 -1.210 9.817 1.00 98.12 203 LEU A CA 1
ATOM 1660 C C . LEU A 1 203 ? -14.903 -0.527 11.154 1.00 98.12 203 LEU A C 1
ATOM 1662 O O . LEU A 1 203 ? -15.782 0.070 11.776 1.00 98.12 203 LEU A O 1
ATOM 1666 N N . ILE A 1 204 ? -13.645 -0.596 11.601 1.00 98.12 204 ILE A N 1
ATOM 1667 C CA . ILE A 1 204 ? -13.189 0.070 12.832 1.00 98.12 204 ILE A CA 1
ATOM 1668 C C . ILE A 1 204 ? -13.362 1.587 12.716 1.00 98.12 204 ILE A C 1
ATOM 1670 O O . ILE A 1 204 ? -13.874 2.200 13.649 1.00 98.12 204 ILE A O 1
ATOM 1674 N N . ALA A 1 205 ? -13.010 2.191 11.578 1.00 97.75 205 ALA A N 1
ATOM 1675 C CA . ALA A 1 205 ? -13.191 3.620 11.338 1.00 97.75 205 ALA A CA 1
ATOM 1676 C C . ALA A 1 205 ? -14.663 4.047 11.468 1.00 97.75 205 ALA A C 1
ATOM 1678 O O . ALA A 1 205 ? -14.961 5.038 12.134 1.00 97.75 205 ALA A O 1
ATOM 1679 N N . GLU A 1 206 ? -15.591 3.272 10.899 1.00 97.25 206 GLU A N 1
ATOM 1680 C CA . GLU A 1 206 ? -17.032 3.524 11.013 1.00 97.25 206 GLU A CA 1
ATOM 1681 C C . GLU A 1 206 ? -17.531 3.384 12.463 1.00 97.25 206 GLU A C 1
ATOM 1683 O O . GLU A 1 206 ? -18.320 4.196 12.949 1.00 97.25 206 GLU A O 1
ATOM 1688 N N . GLN A 1 207 ? -17.054 2.367 13.186 1.00 97.25 207 GLN A N 1
ATOM 1689 C CA . GLN A 1 207 ? -17.400 2.164 14.594 1.00 97.25 207 GLN A CA 1
ATOM 1690 C C . GLN A 1 207 ? -16.832 3.267 15.497 1.00 97.25 207 GLN A C 1
ATOM 1692 O O . GLN A 1 207 ? -17.521 3.706 16.416 1.00 97.25 207 GLN A O 1
ATOM 1697 N N . LEU A 1 208 ? -15.617 3.754 15.225 1.00 96.62 208 LEU A N 1
ATOM 1698 C CA . LEU A 1 208 ? -15.024 4.899 15.920 1.00 96.62 208 LEU A CA 1
ATOM 1699 C C . LEU A 1 208 ? -15.808 6.187 15.655 1.00 96.62 208 LEU A C 1
ATOM 1701 O O . LEU A 1 208 ? -16.059 6.942 16.593 1.00 96.62 208 LEU A O 1
ATOM 1705 N N . ASP A 1 209 ? -16.226 6.423 14.407 1.00 95.06 209 ASP A N 1
ATOM 1706 C CA . ASP A 1 209 ? -17.063 7.570 14.042 1.00 95.06 209 ASP A CA 1
ATOM 1707 C C . ASP A 1 209 ? -18.366 7.591 14.854 1.00 95.06 209 ASP A C 1
ATOM 1709 O O . ASP A 1 209 ? -18.715 8.628 15.429 1.00 95.06 209 ASP A O 1
ATOM 1713 N N . ARG A 1 210 ? -19.056 6.445 14.952 1.00 95.31 210 ARG A N 1
ATOM 1714 C CA . ARG A 1 210 ? -20.265 6.304 15.779 1.00 95.31 210 ARG A CA 1
ATOM 1715 C C . ARG A 1 210 ? -19.974 6.520 17.257 1.00 95.31 210 ARG A C 1
ATOM 1717 O O . ARG A 1 210 ? -20.583 7.396 17.861 1.00 95.31 210 ARG A O 1
ATOM 1724 N N . ALA A 1 211 ? -18.993 5.806 17.809 1.00 94.31 211 ALA A N 1
ATOM 1725 C CA . ALA A 1 211 ? -18.680 5.871 19.233 1.00 94.31 211 ALA A CA 1
ATOM 1726 C C . ALA A 1 211 ? -18.312 7.291 19.694 1.00 94.31 211 ALA A C 1
ATOM 1728 O O . ALA A 1 211 ? -18.652 7.686 20.802 1.00 94.31 211 ALA A O 1
ATOM 1729 N N . ILE A 1 212 ? -17.642 8.086 18.855 1.00 92.38 212 ILE A N 1
ATOM 1730 C CA . ILE A 1 212 ? -17.308 9.480 19.183 1.00 92.38 212 ILE A CA 1
ATOM 1731 C C . ILE A 1 212 ? -18.529 10.395 19.060 1.00 92.38 212 ILE A C 1
ATOM 1733 O O . ILE A 1 212 ? -18.708 11.285 19.888 1.00 92.38 212 ILE A O 1
ATOM 1737 N N . THR A 1 213 ? -19.361 10.190 18.036 1.00 91.69 213 THR A N 1
ATOM 1738 C CA . THR A 1 213 ? -20.567 11.005 17.808 1.00 91.69 213 THR A CA 1
ATOM 1739 C C . THR A 1 213 ? -21.613 10.779 18.901 1.00 91.69 213 THR A C 1
ATOM 1741 O O . THR A 1 213 ? -22.298 11.716 19.304 1.00 91.69 213 THR A O 1
ATOM 1744 N N . GLU A 1 214 ? -21.705 9.548 19.397 1.00 93.00 214 GLU A N 1
ATOM 1745 C CA . GLU A 1 214 ? -22.660 9.109 20.418 1.00 93.00 214 GLU A CA 1
ATOM 1746 C C . GLU A 1 214 ? -22.075 9.161 21.851 1.00 93.00 214 GLU A C 1
ATOM 1748 O O . GLU A 1 214 ? -22.765 8.815 22.805 1.00 93.00 214 GLU A O 1
ATOM 1753 N N . ASP A 1 215 ? -20.823 9.621 22.015 1.00 88.69 215 ASP A N 1
ATOM 1754 C CA . ASP A 1 215 ? -20.042 9.632 23.274 1.00 88.69 215 ASP A CA 1
ATOM 1755 C C . ASP A 1 215 ? -20.005 8.270 24.006 1.00 88.69 215 ASP A C 1
ATOM 1757 O O . ASP A 1 215 ? -19.994 8.165 25.236 1.00 88.69 215 ASP A O 1
ATOM 1761 N N . GLU A 1 216 ? -19.944 7.188 23.232 1.00 91.25 216 GLU A N 1
ATOM 1762 C CA . GLU A 1 216 ? -19.790 5.831 23.741 1.00 91.25 216 GLU A CA 1
ATOM 1763 C C . GLU A 1 216 ? -18.336 5.510 24.150 1.00 91.25 216 GLU A C 1
ATOM 1765 O O . GLU A 1 216 ? -17.372 6.269 23.979 1.00 91.25 216 GLU A O 1
ATOM 1770 N N . CYS A 1 217 ? -18.148 4.327 24.737 1.00 91.62 217 CYS A N 1
ATOM 1771 C CA . CYS A 1 217 ? -16.827 3.835 25.105 1.00 91.62 217 CYS A CA 1
ATOM 1772 C C . CYS A 1 217 ? -16.038 3.388 23.865 1.00 91.62 217 CYS A C 1
ATOM 1774 O O . CYS A 1 217 ? -16.209 2.272 23.397 1.00 91.62 217 CYS A O 1
ATOM 1776 N N . ILE A 1 218 ? -15.079 4.198 23.408 1.00 93.56 218 ILE A N 1
ATOM 1777 C CA . ILE A 1 218 ? -14.157 3.867 22.298 1.00 93.56 218 ILE A CA 1
ATOM 1778 C C . ILE A 1 218 ? -13.478 2.491 22.466 1.00 93.56 218 ILE A C 1
ATOM 1780 O O . ILE A 1 218 ? -13.222 1.790 21.490 1.00 93.56 218 ILE A O 1
ATOM 1784 N N . GLY A 1 219 ? -13.199 2.065 23.703 1.00 94.50 219 GLY A N 1
ATOM 1785 C CA . GLY A 1 219 ? -12.587 0.762 23.974 1.00 94.50 219 GLY A CA 1
ATOM 1786 C C . GLY A 1 219 ? -13.447 -0.435 23.545 1.00 94.50 219 GLY A C 1
ATOM 1787 O O . GLY A 1 219 ? -12.892 -1.485 23.222 1.00 94.50 219 GLY A O 1
ATOM 1788 N N . SER A 1 220 ? -14.778 -0.288 23.490 1.00 94.94 220 SER A N 1
ATOM 1789 C CA . SER A 1 220 ? -15.685 -1.358 23.048 1.00 94.94 220 SER A CA 1
ATOM 1790 C C . SER A 1 220 ? -15.449 -1.733 21.582 1.00 94.94 220 SER A C 1
ATOM 1792 O O . SER A 1 220 ? -15.540 -2.912 21.240 1.00 94.94 220 SER A O 1
ATOM 1794 N N . VAL A 1 221 ? -15.057 -0.765 20.746 1.00 97.12 221 VAL A N 1
ATOM 1795 C CA . VAL A 1 221 ? -14.720 -0.966 19.331 1.00 97.12 221 VAL A CA 1
ATOM 1796 C C . VAL A 1 221 ? -13.559 -1.952 19.204 1.00 97.12 221 VAL A C 1
ATOM 1798 O O . VAL A 1 221 ? -13.668 -2.972 18.526 1.00 97.12 221 VAL A O 1
ATOM 1801 N N . PHE A 1 222 ? -12.458 -1.720 19.921 1.00 96.44 222 PHE A N 1
ATOM 1802 C CA . PHE A 1 222 ? -11.296 -2.613 19.861 1.00 96.44 222 PHE A CA 1
ATOM 1803 C C . PHE A 1 222 ? -11.550 -3.960 20.530 1.00 96.44 222 PHE A C 1
ATOM 1805 O O . PHE A 1 222 ? -11.077 -4.977 20.031 1.00 96.44 222 PHE A O 1
ATOM 1812 N N . LEU A 1 223 ? -12.314 -3.998 21.625 1.00 97.38 223 LEU A N 1
ATOM 1813 C CA . LEU A 1 223 ? -12.687 -5.258 22.271 1.00 97.38 223 LEU A CA 1
ATOM 1814 C C . LEU A 1 223 ? -13.510 -6.142 21.328 1.00 97.38 223 LEU A C 1
ATOM 1816 O O . LEU A 1 223 ? -13.198 -7.324 21.183 1.00 97.38 223 LEU A O 1
ATOM 1820 N N . THR A 1 224 ? -14.488 -5.555 20.636 1.00 97.38 224 THR A N 1
ATOM 1821 C CA . THR A 1 224 ? -15.350 -6.255 19.671 1.00 97.38 224 THR A CA 1
ATOM 1822 C C . THR A 1 224 ? -14.544 -6.815 18.499 1.00 97.38 224 THR A C 1
ATOM 1824 O O . THR A 1 224 ? -14.748 -7.959 18.105 1.00 97.38 224 THR A O 1
ATOM 1827 N N . ASN A 1 225 ? -13.580 -6.048 17.982 1.00 97.56 225 ASN A N 1
ATOM 1828 C CA . ASN A 1 225 ? -12.768 -6.451 16.828 1.00 97.56 225 ASN A CA 1
ATOM 1829 C C . ASN A 1 225 ? -11.466 -7.189 17.200 1.00 97.56 225 ASN A C 1
ATOM 1831 O O . ASN A 1 225 ? -10.704 -7.567 16.315 1.00 97.56 225 ASN A O 1
ATOM 1835 N N . SER A 1 226 ? -11.183 -7.411 18.488 1.00 97.12 226 SER A N 1
ATOM 1836 C CA . SER A 1 226 ? -9.889 -7.925 18.976 1.00 97.12 226 SER A CA 1
ATOM 1837 C C . SER A 1 226 ? -9.492 -9.282 18.385 1.00 97.12 226 SER A C 1
ATOM 1839 O O . SER A 1 226 ? -8.346 -9.477 17.976 1.00 97.12 226 SER A O 1
ATOM 1841 N N . VAL A 1 227 ? -10.445 -10.214 18.308 1.00 97.56 227 VAL A N 1
ATOM 1842 C CA . VAL A 1 227 ? -10.234 -11.554 17.741 1.00 97.56 227 VAL A CA 1
ATOM 1843 C C . VAL A 1 227 ? -9.877 -11.458 16.259 1.00 97.56 227 VAL A C 1
ATOM 1845 O O . VAL A 1 227 ? -8.949 -12.121 15.798 1.00 97.56 227 VAL A O 1
ATOM 1848 N N . GLU A 1 228 ? -10.577 -10.594 15.529 1.00 97.62 228 GLU A N 1
ATOM 1849 C CA . GLU A 1 228 ? -10.389 -10.425 14.092 1.00 97.62 228 GLU A CA 1
ATOM 1850 C C . GLU A 1 228 ? -9.081 -9.694 13.772 1.00 97.62 228 GLU A C 1
ATOM 1852 O O . GLU A 1 228 ? -8.341 -10.115 12.884 1.00 97.62 228 GLU A O 1
ATOM 1857 N N . LEU A 1 229 ? -8.722 -8.681 14.569 1.00 97.44 229 LEU A N 1
ATOM 1858 C CA . LEU A 1 229 ? -7.417 -8.019 14.505 1.00 97.44 229 LEU A CA 1
ATOM 1859 C C . LEU A 1 229 ? -6.280 -9.041 14.619 1.00 97.44 229 LEU A C 1
ATOM 1861 O O . LEU A 1 229 ? -5.377 -9.056 13.785 1.00 97.44 229 LEU A O 1
ATOM 1865 N N . LEU A 1 230 ? -6.339 -9.950 15.595 1.00 96.31 230 LEU A N 1
ATOM 1866 C CA . LEU A 1 230 ? -5.328 -11.001 15.733 1.00 96.31 230 LEU A CA 1
ATOM 1867 C C . LEU A 1 230 ? -5.333 -11.965 14.540 1.00 96.31 230 LEU A C 1
ATOM 1869 O O . LEU A 1 230 ? -4.268 -12.271 13.998 1.00 96.31 230 LEU A O 1
ATOM 1873 N N . ARG A 1 231 ? -6.519 -12.411 14.105 1.00 97.38 231 ARG A N 1
ATOM 1874 C CA . ARG A 1 231 ? -6.680 -13.358 12.992 1.00 97.38 231 ARG A CA 1
ATOM 1875 C C . ARG A 1 231 ? -6.069 -12.827 11.697 1.00 97.38 231 ARG A C 1
ATOM 1877 O O . ARG A 1 231 ? -5.373 -13.571 11.008 1.00 97.38 231 ARG A O 1
ATOM 1884 N N . VAL A 1 232 ? -6.331 -11.564 11.368 1.00 97.19 232 VAL A N 1
ATOM 1885 C CA . VAL A 1 232 ? -5.925 -10.956 10.098 1.00 97.19 232 VAL A CA 1
ATOM 1886 C C . VAL A 1 232 ? -4.447 -10.549 10.122 1.00 97.19 232 VAL A C 1
ATOM 1888 O O . VAL A 1 232 ? -3.730 -10.787 9.148 1.00 97.19 232 VAL A O 1
ATOM 1891 N N . TYR A 1 233 ? -3.942 -9.996 11.229 1.00 97.19 233 TYR A N 1
ATOM 1892 C CA . TYR A 1 233 ? -2.552 -9.526 11.292 1.00 97.19 233 TYR A CA 1
ATOM 1893 C C . TYR A 1 233 ? -1.521 -10.642 11.478 1.00 97.19 233 TYR A C 1
ATOM 1895 O O . TYR A 1 233 ? -0.371 -10.487 11.053 1.00 97.19 233 TYR A O 1
ATOM 1903 N N . GLN A 1 234 ? -1.887 -11.771 12.091 1.00 96.31 234 GLN A N 1
ATOM 1904 C CA . GLN A 1 234 ? -0.963 -12.888 12.300 1.00 96.31 234 GLN A CA 1
ATOM 1905 C C . GLN A 1 234 ? -0.324 -13.408 10.995 1.00 96.31 234 GLN A C 1
ATOM 1907 O O . GLN A 1 234 ? 0.906 -13.500 10.947 1.00 96.31 234 GLN A O 1
ATOM 1912 N N . PRO A 1 235 ? -1.074 -13.755 9.929 1.00 94.94 235 PRO A N 1
ATOM 1913 C CA . PRO A 1 235 ? -0.464 -14.174 8.669 1.00 94.94 235 PRO A CA 1
ATOM 1914 C C . PRO A 1 235 ? 0.321 -13.037 8.004 1.00 94.94 235 PRO A C 1
ATOM 1916 O O . PRO A 1 235 ? 1.440 -13.276 7.555 1.00 94.94 235 PRO A O 1
ATOM 1919 N N . TYR A 1 236 ? -0.206 -11.808 8.003 1.00 95.44 236 TYR A N 1
ATOM 1920 C CA . TYR A 1 236 ? 0.443 -10.658 7.366 1.00 95.44 236 TYR A CA 1
ATOM 1921 C C . TYR A 1 236 ? 1.843 -10.391 7.938 1.00 95.44 236 TYR A C 1
ATOM 1923 O O . TYR A 1 236 ? 2.832 -10.303 7.213 1.00 95.44 236 TYR A O 1
ATOM 1931 N N . THR A 1 237 ? 1.947 -10.342 9.267 1.00 96.06 237 THR A N 1
ATOM 1932 C CA . THR A 1 237 ? 3.218 -10.100 9.966 1.00 96.06 237 THR A CA 1
ATOM 1933 C C . THR A 1 237 ? 4.180 -11.281 9.852 1.00 96.06 237 THR A C 1
ATOM 1935 O O . THR A 1 237 ? 5.379 -11.076 9.672 1.00 96.06 237 THR A O 1
ATOM 1938 N N . LYS A 1 238 ? 3.675 -12.523 9.882 1.00 96.06 238 LYS A N 1
ATOM 1939 C CA . LYS A 1 238 ? 4.491 -13.742 9.756 1.00 96.06 238 LYS A CA 1
ATOM 1940 C C . LYS A 1 238 ? 5.257 -13.819 8.434 1.00 96.06 238 LYS A C 1
ATOM 1942 O O . LYS A 1 238 ? 6.341 -14.399 8.397 1.00 96.06 238 LYS A O 1
ATOM 1947 N N . PHE A 1 239 ? 4.691 -13.291 7.350 1.00 95.00 239 PHE A N 1
ATOM 1948 C CA . PHE A 1 239 ? 5.300 -13.351 6.020 1.00 95.00 239 PHE A CA 1
ATOM 1949 C C . PHE A 1 239 ? 6.035 -12.070 5.611 1.00 95.00 239 PHE A C 1
ATOM 1951 O O . PHE A 1 239 ? 6.612 -12.049 4.527 1.00 95.00 239 PHE A O 1
ATOM 1958 N N . TYR A 1 240 ? 6.103 -11.060 6.485 1.00 95.12 240 TYR A N 1
ATOM 1959 C CA . TYR A 1 240 ? 6.676 -9.748 6.175 1.00 95.12 240 TYR A CA 1
ATOM 1960 C C . TYR A 1 240 ? 8.083 -9.819 5.558 1.00 95.12 240 TYR A C 1
ATOM 1962 O O . TYR A 1 240 ? 8.316 -9.252 4.493 1.00 95.12 240 TYR A O 1
ATOM 1970 N N . ASP A 1 241 ? 9.008 -10.573 6.159 1.00 95.94 241 ASP A N 1
ATOM 1971 C CA . ASP A 1 241 ? 10.380 -10.673 5.639 1.00 95.94 241 ASP A CA 1
ATOM 1972 C C . ASP A 1 241 ? 10.422 -11.290 4.231 1.00 95.94 241 ASP A C 1
ATOM 1974 O O . ASP A 1 241 ? 11.155 -10.820 3.359 1.00 95.94 241 ASP A O 1
ATOM 1978 N N . LYS A 1 242 ? 9.576 -12.298 3.974 1.00 94.94 242 LYS A N 1
ATOM 1979 C CA . LYS A 1 242 ? 9.463 -12.932 2.651 1.00 94.94 242 LYS A CA 1
ATOM 1980 C C . LYS A 1 242 ? 8.845 -11.994 1.622 1.00 94.94 242 LYS A C 1
ATOM 1982 O O . LYS A 1 242 ? 9.232 -12.031 0.458 1.00 94.94 242 LYS A O 1
ATOM 1987 N N . THR A 1 243 ? 7.890 -11.167 2.037 1.00 96.44 243 THR A N 1
ATOM 1988 C CA . THR A 1 243 ? 7.302 -10.119 1.200 1.00 96.44 243 THR A CA 1
ATOM 1989 C C . THR A 1 243 ? 8.367 -9.107 0.779 1.00 96.44 243 THR A C 1
ATOM 1991 O O . THR A 1 243 ? 8.482 -8.811 -0.408 1.00 96.44 243 THR A O 1
ATOM 1994 N N . ILE A 1 244 ? 9.203 -8.632 1.707 1.00 96.38 244 ILE A N 1
ATOM 1995 C CA . ILE A 1 244 ? 10.292 -7.696 1.389 1.00 96.38 244 ILE A CA 1
ATOM 1996 C C . ILE A 1 244 ? 11.317 -8.327 0.435 1.00 96.38 244 ILE A C 1
ATOM 1998 O O . ILE A 1 244 ? 11.727 -7.697 -0.541 1.00 96.38 244 ILE A O 1
ATOM 2002 N N . GLU A 1 245 ? 11.693 -9.588 0.657 1.00 96.75 245 GLU A N 1
ATOM 2003 C CA . GLU A 1 245 ? 12.579 -10.325 -0.252 1.00 96.75 245 GLU A CA 1
ATOM 2004 C C . GLU A 1 245 ? 11.972 -10.480 -1.659 1.00 96.75 245 GLU A C 1
ATOM 2006 O O . GLU A 1 245 ? 12.666 -10.290 -2.665 1.00 96.75 245 GLU A O 1
ATOM 2011 N N . ALA A 1 246 ? 10.670 -10.769 -1.744 1.00 95.75 246 ALA A N 1
ATOM 2012 C CA . ALA A 1 246 ? 9.948 -10.869 -3.009 1.00 95.75 246 ALA A CA 1
ATOM 2013 C C . ALA A 1 246 ? 9.956 -9.539 -3.772 1.00 95.75 246 ALA A C 1
ATOM 2015 O O . ALA A 1 246 ? 10.264 -9.521 -4.964 1.00 95.75 246 ALA A O 1
ATOM 2016 N N . VAL A 1 247 ? 9.696 -8.425 -3.077 1.00 96.50 247 VAL A N 1
ATOM 2017 C CA . VAL A 1 247 ? 9.740 -7.076 -3.659 1.00 96.50 247 VAL A CA 1
ATOM 2018 C C . VAL A 1 247 ? 11.125 -6.775 -4.229 1.00 96.50 247 VAL A C 1
ATOM 2020 O O . VAL A 1 24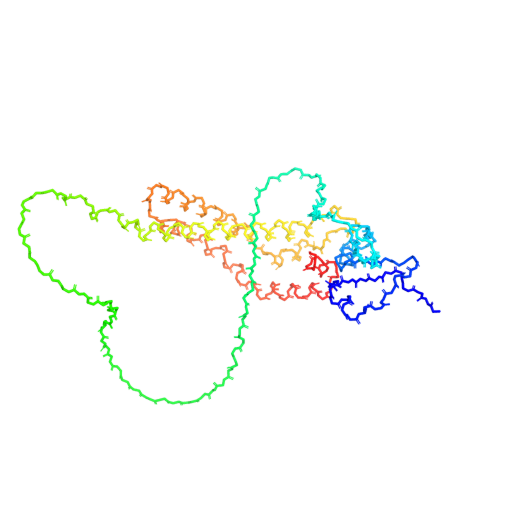7 ? 11.223 -6.376 -5.385 1.00 96.50 247 VAL A O 1
ATOM 2023 N N . HIS A 1 248 ? 12.202 -7.027 -3.480 1.00 96.19 248 HIS A N 1
ATOM 2024 C CA . HIS A 1 248 ? 13.565 -6.797 -3.976 1.00 96.19 248 HIS A CA 1
ATOM 2025 C C . HIS A 1 248 ? 13.938 -7.704 -5.153 1.00 96.19 248 HIS A C 1
ATOM 2027 O O . HIS A 1 248 ? 14.636 -7.285 -6.079 1.00 96.19 248 HIS A O 1
ATOM 2033 N N . THR A 1 249 ? 13.465 -8.949 -5.141 1.00 95.88 249 THR A N 1
ATOM 2034 C CA . THR A 1 249 ? 13.680 -9.887 -6.247 1.00 95.88 249 THR A CA 1
ATOM 2035 C C . THR A 1 249 ? 12.988 -9.399 -7.520 1.00 95.88 249 THR A C 1
ATOM 2037 O O . THR A 1 249 ? 13.591 -9.418 -8.595 1.00 95.88 249 THR A O 1
ATOM 2040 N N . LEU A 1 250 ? 11.756 -8.903 -7.403 1.00 94.56 250 LEU A N 1
ATOM 2041 C CA . LEU A 1 250 ? 10.999 -8.325 -8.514 1.00 94.56 250 LEU A CA 1
ATOM 2042 C C . LEU A 1 250 ? 11.606 -7.014 -9.007 1.00 94.56 250 LEU A C 1
ATOM 2044 O O . LEU A 1 250 ? 11.720 -6.824 -10.214 1.00 94.56 250 LEU A O 1
ATOM 2048 N N . GLU A 1 251 ? 12.076 -6.158 -8.101 1.00 94.06 251 GLU A N 1
ATOM 2049 C CA . GLU A 1 251 ? 12.789 -4.922 -8.435 1.00 94.06 251 GLU A CA 1
ATOM 2050 C C . GLU A 1 251 ? 14.013 -5.195 -9.325 1.00 94.06 251 GLU A C 1
ATOM 2052 O O . GLU A 1 251 ? 14.282 -4.461 -10.274 1.00 94.06 251 GLU A O 1
ATOM 2057 N N . LYS A 1 252 ? 14.734 -6.289 -9.056 1.00 93.75 252 LYS A N 1
ATOM 2058 C CA . LYS A 1 252 ? 15.927 -6.679 -9.815 1.00 93.75 252 LYS A CA 1
ATOM 2059 C C . LYS A 1 252 ? 15.607 -7.389 -11.133 1.00 93.75 252 LYS A C 1
ATOM 2061 O O . LYS A 1 252 ? 16.326 -7.198 -12.113 1.00 93.75 252 LYS A O 1
ATOM 2066 N N . ASN A 1 253 ? 14.582 -8.240 -11.145 1.00 93.31 253 ASN A N 1
ATOM 2067 C CA . ASN A 1 253 ? 14.341 -9.178 -12.245 1.00 93.31 253 ASN A CA 1
ATOM 2068 C C . ASN A 1 253 ? 13.250 -8.719 -13.224 1.00 93.31 253 ASN A C 1
ATOM 2070 O O . ASN A 1 253 ? 13.215 -9.198 -14.355 1.00 93.31 253 ASN A O 1
ATOM 2074 N N . ASN A 1 254 ? 12.368 -7.803 -12.819 1.00 91.81 254 ASN A N 1
ATOM 2075 C CA . ASN A 1 254 ? 11.251 -7.324 -13.625 1.00 91.81 254 ASN A CA 1
ATOM 2076 C C . ASN A 1 254 ? 11.388 -5.812 -13.867 1.00 91.81 254 ASN A C 1
ATOM 2078 O O . ASN A 1 254 ? 11.061 -4.979 -13.024 1.00 91.81 254 ASN A O 1
ATOM 2082 N N . SER A 1 255 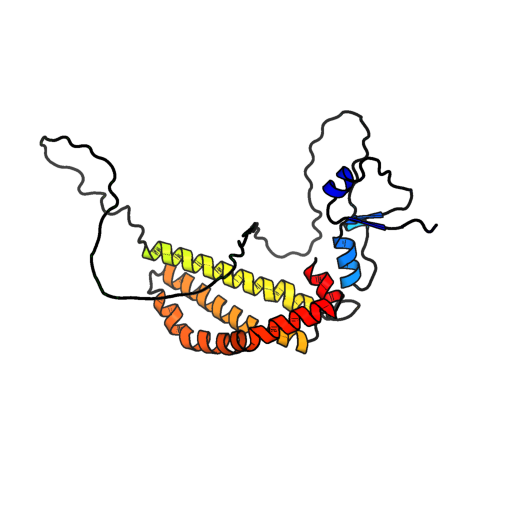? 11.861 -5.447 -15.061 1.00 90.44 255 SER A N 1
ATOM 2083 C CA . SER A 1 255 ? 12.088 -4.047 -15.443 1.00 90.44 255 SER A CA 1
ATOM 2084 C C . SER A 1 255 ? 10.806 -3.212 -15.485 1.00 90.44 255 SER A C 1
ATOM 2086 O O . SER A 1 255 ? 10.863 -2.017 -15.202 1.00 90.44 255 SER A O 1
ATOM 2088 N N . ARG A 1 256 ? 9.651 -3.825 -15.787 1.00 91.00 256 ARG A N 1
ATOM 2089 C CA . ARG A 1 256 ? 8.339 -3.155 -15.759 1.00 91.00 256 ARG A CA 1
ATOM 2090 C C . ARG A 1 256 ? 7.915 -2.853 -14.328 1.00 91.00 256 ARG A C 1
ATOM 2092 O O . ARG A 1 256 ? 7.446 -1.756 -14.061 1.00 91.00 256 ARG A O 1
ATOM 2099 N N . PHE A 1 257 ? 8.116 -3.805 -13.415 1.00 92.38 257 PHE A N 1
ATOM 2100 C CA . PHE A 1 257 ? 7.879 -3.609 -11.984 1.00 92.38 257 PHE A CA 1
ATOM 2101 C C . PHE A 1 257 ? 8.753 -2.477 -11.438 1.00 92.38 257 PHE A C 1
ATOM 2103 O O . PHE A 1 257 ? 8.243 -1.557 -10.807 1.00 92.38 257 PHE A O 1
ATOM 2110 N N . TYR A 1 258 ? 10.053 -2.496 -11.745 1.00 92.88 258 TYR A N 1
ATOM 2111 C CA . TYR A 1 258 ? 10.970 -1.440 -11.324 1.00 92.88 258 TYR A CA 1
ATOM 2112 C C . TYR A 1 258 ? 10.564 -0.068 -11.862 1.00 92.88 258 TYR A C 1
ATOM 2114 O O . TYR A 1 258 ? 10.507 0.893 -11.101 1.00 92.88 258 TYR A O 1
ATOM 2122 N N . ALA A 1 259 ? 10.249 0.018 -13.157 1.00 90.19 259 ALA A N 1
ATOM 2123 C CA . ALA A 1 259 ? 9.800 1.257 -13.773 1.00 90.19 259 ALA A CA 1
ATOM 2124 C C . ALA A 1 259 ? 8.503 1.771 -13.135 1.00 90.19 259 ALA A C 1
ATOM 2126 O O . ALA A 1 259 ? 8.411 2.958 -12.847 1.00 90.19 259 ALA A O 1
ATOM 2127 N N . TYR A 1 260 ? 7.556 0.881 -12.819 1.00 91.12 260 TYR A N 1
ATOM 2128 C CA . TYR A 1 260 ? 6.297 1.246 -12.171 1.00 91.12 260 TYR A CA 1
ATOM 2129 C C . TYR A 1 260 ? 6.505 1.878 -10.790 1.00 91.12 260 TYR A C 1
ATOM 2131 O O . TYR A 1 260 ? 5.796 2.805 -10.430 1.00 91.12 260 TYR A O 1
ATOM 2139 N N . LEU A 1 261 ? 7.517 1.433 -10.038 1.00 91.25 261 LEU A N 1
ATOM 2140 C CA . LEU A 1 261 ? 7.879 2.032 -8.747 1.00 91.25 261 LEU A CA 1
ATOM 2141 C C . LEU A 1 261 ? 8.599 3.388 -8.863 1.00 91.25 261 LEU A C 1
ATOM 2143 O O . LEU A 1 261 ? 8.855 4.028 -7.842 1.00 91.25 261 LEU A O 1
ATOM 2147 N N . LYS A 1 262 ? 9.012 3.793 -10.070 1.00 87.62 262 LYS A N 1
ATOM 2148 C CA . LYS A 1 262 ? 9.696 5.072 -10.330 1.00 87.62 262 LYS A CA 1
ATOM 2149 C C . LYS A 1 262 ? 8.793 6.137 -10.940 1.00 87.62 262 LYS A C 1
ATOM 2151 O O . LYS A 1 262 ? 9.222 7.290 -10.977 1.00 87.62 262 LYS A O 1
ATOM 2156 N N . VAL A 1 263 ? 7.623 5.730 -11.429 1.00 75.62 263 VAL A N 1
ATOM 2157 C CA . VAL A 1 263 ? 6.568 6.601 -11.959 1.00 75.62 263 VAL A CA 1
ATOM 2158 C C . VAL A 1 263 ? 5.829 7.261 -10.803 1.00 75.62 263 VAL A C 1
ATOM 2160 O O . VAL A 1 263 ? 5.587 8.482 -10.928 1.00 75.62 263 VAL A O 1
#

InterPro domains:
  IPR000219 Dbl homology domain [PF00621] (147-262)
  IPR000219 Dbl homology domain [PS50010] (141-263)
  IPR026817 Guanine nucleotide exchange factor Ect2 [PTHR16777] (3-262)
  IPR035899 Dbl homology (DH) domain superfamily [G3DSA:1.20.900.10] (106-263)
  IPR035899 Dbl homology (DH) domain superfamily [SSF48065] (140-262)

Secondary structure (DSSP, 8-state):
-PPPSEEEES-HHHHHHH-TT--PPTT-EEEEHHHHHHHHHHTS---GGGGB------------------PPP--------------------PPP-------------------PPP---------------TTSS---HHHHHHHHHHHHHHHHHHHHHHIIIIIIIHHH-TTSTT--SS-HHHHHHHHTTHHHHHHHHHHHHHHHHHHHHTT--HHHHHHHHHHHHHHHHHHHHHTHHHHHHHHHHHHHH-HHHHHHTT-

Foldseek 3Di:
DDDDQEDEDQDPVVVCVVCVPDDDDPNHFYFYNLQVLVCLLQVHHDDSVLGGDDPPDPDDDDDDDDDDDDDDDDDDDDDDDDDDDDDPDDDDDDDDDDDDDDDDDDDDDDDDDDDDDDDDDDDDDDDDDDPDDPPPDCPPPVLVVLVVVLVVLVVVLVVLVCCCVLPLVQQQDQPRPVGHLDDPVLSCLQCPLSVLVSVLSVQLSVVSVVCSVVVHDNVVSCVVCVVVVCVRVVVVVVSVVSNVVSLVVCCVPRSSSVSSVVD